Protein AF-0000000084943304 (afdb_homodimer)

Sequence (376 aa):
MVILELYQGDYQKDLVAFDSLEEGKAFVAQIPGYTLENEDGFEVEYVNPKHLSDYMEIVFNGNIVPLSRFSFNSEENVDIIWKEISNLSVKNDKVIEGYSKIDAYVVNNDEVKAYVEAREANFRKAKDFLERSGYEVDRSFFGSEDGEAILYRKRGTEDWHFLCHLDPLFVEVEDVGGYVEEELQSLNMVILELYQGDYQKDLVAFDSLEEGKAFVAQIPGYTLENEDGFEVEYVNPKHLSDYMEIVFNGNIVPLSRFSFNSEENVDIIWKEISNLSVKNDKVIEGYSKIDAYVVNNDEVKAYVEAREANFRKAKDFLERSGYEVDRSFFGSEDGEAILYRKRGTEDWHFLCHLDPLFVEVEDVGGYVEEELQSLN

Nearest PDB structures (foldseek):
  8hqs-assembly1_B  TM=4.269E-01  e=9.199E-01  Saccharomyces cerevisiae S288C
  8wjn-assembly1_B  TM=4.348E-01  e=1.219E+00  Saccharomyces cerevisiae S288C
  8i4w-assembly1_B  TM=4.292E-01  e=1.807E+00  Saccharomyces cerevisiae S288C
  7yqh-assembly1_B  TM=4.269E-01  e=2.534E+00  Saccharomyces cerevisiae S288C
  8i4x-assembly1_B  TM=4.292E-01  e=3.173E+00  Saccharomyces cerevisiae S288C

Organism: NCBI:txid638301

Secondary structure (DSSP, 8-state):
-EEEEEEETTEEEEEEEESSHHHHHHHHTTSTTEEEEEETTEEEEEE-GGG--SSEEEEETTEEEEE-GGGS-TTS-EEEEEEE--BTTS---SBPSSEEEETTEEEEHHHHHHHHHHHHHHHHHHHHHHHHTTEEEEEE-TTSSS--EEEEEETT----EEEEE-SHHHHT-S-HHHHHHHHHHHH-/-EEEEEEETTEEEEEEEESSHHHHHHHHTTSTTEEEEEETTEEEEEE-GGG--SSEEEEETTEEEEE-GGGS-TTS-EEEEEEE--BTTS---SBPSSEEEETTEEEEHHHHHHHHHHHHHHHHHHHHHHHHTTEEEEEE-TTSSS--EEEEEETT----EEEEE-SHHHHT-S-HHHHHHHHHHHH-

Foldseek 3Di:
DKWKWKDDVVDIDRQDDDPDVVLVVVQLVPDFQWDWDDDPNDTWTWRQLVRFAQWDWGADPNDTGIDGSVVDDNVDTITIDMDDWDDVVDDDDDFTFDWDDDQQDTGTRNCVVVQVVLLVVLVVVLQVLQVVVQKHWDWDDGNHNQGIFIWIDHPPDDDIDTQGHSDPVSSPDDCSNVSSVVSVVVVD/DKWKWKDDVVDIDRQDDDPDVVLVVVQQVPDFQWDWDDDPNDTWTWRQLVRFDQWDWGADPNDTGIDGSVVDDNVDIITIDMDDWDDPVDDDDDFTFDWDDDQQDIGTRNCVVVQVVLLVVLVVVLQVLQVVVQKHWDWDDGNHNQGIFIWIDHPPDDDIDTQGHSDPVSSPDDCSNVSSVVSVVVVD

Solvent-accessible surface area (backbone atoms only — not comparable to full-atom values): 20354 Å² total; per-residue (Å²): 63,28,32,42,28,42,36,44,92,92,45,73,43,82,65,37,31,22,71,38,64,68,58,44,49,58,54,49,68,69,42,58,46,51,45,77,45,74,56,93,90,36,81,45,41,32,29,37,38,74,55,40,49,78,64,49,71,51,74,42,53,52,24,32,42,79,48,41,29,49,56,49,61,63,89,44,60,33,37,56,42,81,42,74,38,34,48,44,70,49,76,38,86,42,60,42,63,59,66,40,51,49,53,53,41,83,34,48,41,84,45,37,64,63,50,49,53,38,40,52,50,45,47,51,46,38,45,51,48,41,45,74,70,52,28,43,73,45,82,41,54,74,75,35,86,73,19,29,28,40,30,34,24,52,63,95,59,87,66,74,40,87,71,48,50,74,35,74,72,52,41,66,50,78,58,40,60,61,51,52,53,51,52,56,54,69,75,102,63,28,31,42,28,43,36,45,92,92,45,72,44,81,66,40,30,22,72,37,64,69,58,45,50,60,54,48,68,70,42,57,45,49,45,79,43,74,56,93,89,37,83,44,42,33,30,37,36,73,55,40,47,76,63,48,70,50,74,43,53,53,24,33,42,79,46,42,28,50,55,50,60,62,90,44,59,32,36,55,43,81,42,73,39,33,46,44,72,50,76,37,86,43,59,42,64,58,67,41,52,53,54,54,42,82,34,50,40,83,44,38,66,63,51,49,54,37,40,52,50,47,47,52,47,39,46,51,50,42,46,74,69,53,28,43,74,44,84,40,55,73,77,36,86,73,20,31,28,41,32,34,26,53,65,93,59,87,66,77,40,84,72,48,51,74,37,75,71,54,43,65,51,80,58,42,59,63,50,53,52,51,53,57,58,68,75,100

Radius of gyration: 28.2 Å; Cα contacts (8 Å, |Δi|>4): 740; chains: 2; bounding box: 51×84×61 Å

pLDDT: mean 96.61, std 3.93, range [59.41, 98.81]

Structure (mmCIF, N/CA/C/O backbone):
data_AF-0000000084943304-model_v1
#
loop_
_entity.id
_entity.type
_entity.pdbx_description
1 polymer 'Uncharacterized protein'
#
loop_
_atom_site.group_PDB
_atom_site.id
_atom_site.type_symbol
_atom_site.label_atom_id
_atom_site.label_alt_id
_atom_site.label_comp_id
_atom_site.label_asym_id
_atom_site.label_entity_id
_atom_site.label_seq_id
_atom_site.pdbx_PDB_ins_code
_atom_site.Cartn_x
_atom_site.Cartn_y
_atom_site.Cartn_z
_atom_site.occupancy
_atom_site.B_iso_or_equiv
_atom_site.auth_seq_id
_atom_site.auth_comp_id
_atom_site.auth_asym_id
_atom_site.auth_atom_id
_atom_site.pdbx_PDB_model_num
ATOM 1 N N . MET A 1 1 ? -15.633 3.301 3.434 1 95.94 1 MET A N 1
ATOM 2 C CA . MET A 1 1 ? -15.164 2.127 2.703 1 95.94 1 MET A CA 1
ATOM 3 C C . MET A 1 1 ? -13.938 1.521 3.377 1 95.94 1 MET A C 1
ATOM 5 O O . MET A 1 1 ? -13.305 2.166 4.207 1 95.94 1 MET A O 1
ATOM 9 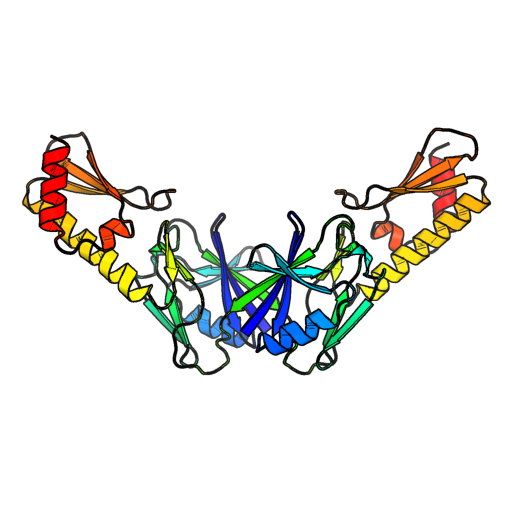N N . VAL A 1 2 ? -13.711 0.231 3.066 1 98.19 2 VAL A N 1
ATOM 10 C CA . VAL A 1 2 ? -12.562 -0.44 3.674 1 98.19 2 VAL A CA 1
ATOM 11 C C . VAL A 1 2 ? -11.727 -1.12 2.592 1 98.19 2 VAL A C 1
ATOM 13 O O . VAL A 1 2 ? -12.266 -1.611 1.598 1 98.19 2 VAL A O 1
ATOM 16 N N . ILE A 1 3 ? -10.406 -1.044 2.785 1 98.5 3 ILE A N 1
ATOM 17 C CA . ILE A 1 3 ? -9.445 -1.704 1.903 1 98.5 3 ILE A CA 1
ATOM 18 C C . ILE A 1 3 ? -8.883 -2.943 2.592 1 98.5 3 ILE A C 1
ATOM 20 O O . ILE A 1 3 ? -8.484 -2.885 3.758 1 98.5 3 ILE A O 1
ATOM 24 N N . LEU A 1 4 ? -8.977 -4.004 1.924 1 98.75 4 LEU A N 1
ATOM 25 C CA . LEU A 1 4 ? -8.312 -5.219 2.381 1 98.75 4 LEU A CA 1
ATOM 26 C C . LEU A 1 4 ? -6.824 -5.18 2.066 1 98.75 4 LEU A C 1
ATOM 28 O O . LEU A 1 4 ? -6.434 -5.156 0.896 1 98.75 4 LEU A O 1
ATOM 32 N N . GLU A 1 5 ? -6.02 -5.129 3.129 1 98.31 5 GLU A N 1
ATOM 33 C CA . GLU A 1 5 ? -4.566 -5.164 2.986 1 98.31 5 GLU A CA 1
ATOM 34 C C . GLU A 1 5 ? -3.994 -6.484 3.494 1 98.31 5 GLU A C 1
ATOM 36 O O . GLU A 1 5 ? -4.375 -6.961 4.566 1 98.31 5 GLU A O 1
ATOM 41 N N . LEU A 1 6 ? -3.119 -7.086 2.674 1 98.5 6 LEU A N 1
ATOM 42 C CA . LEU A 1 6 ? -2.41 -8.297 3.066 1 98.5 6 LEU A CA 1
ATOM 43 C C . LEU A 1 6 ? -0.975 -7.984 3.469 1 98.5 6 LEU A C 1
ATOM 45 O O . LEU A 1 6 ? -0.289 -7.215 2.789 1 98.5 6 LEU A O 1
ATOM 49 N N . TYR A 1 7 ? -0.567 -8.586 4.629 1 98 7 TYR A N 1
ATOM 50 C CA . TYR A 1 7 ? 0.774 -8.352 5.152 1 98 7 TYR A CA 1
ATOM 51 C C . TYR A 1 7 ? 1.479 -9.672 5.449 1 98 7 TYR A C 1
ATOM 53 O O . TYR A 1 7 ? 0.908 -10.555 6.09 1 98 7 TYR A O 1
ATOM 61 N N . GLN A 1 8 ? 2.701 -9.828 4.949 1 97.5 8 GLN A N 1
ATOM 62 C CA . GLN A 1 8 ? 3.594 -10.922 5.328 1 97.5 8 GLN A CA 1
ATOM 63 C C . GLN A 1 8 ? 5.051 -10.477 5.289 1 97.5 8 GLN A C 1
ATOM 65 O O . GLN A 1 8 ? 5.613 -10.258 4.215 1 97.5 8 GLN A O 1
ATOM 70 N N . GLY A 1 9 ? 5.703 -10.367 6.414 1 93.81 9 GLY A N 1
ATOM 71 C CA . GLY A 1 9 ? 7.047 -9.812 6.441 1 93.81 9 GLY A CA 1
ATOM 72 C C . GLY A 1 9 ? 7.129 -8.422 5.844 1 93.81 9 GLY A C 1
ATOM 73 O O . GLY A 1 9 ? 6.434 -7.504 6.289 1 93.81 9 GLY A O 1
ATOM 74 N N . ASP A 1 10 ? 7.965 -8.289 4.754 1 91.44 10 ASP A N 1
ATOM 75 C CA . ASP A 1 10 ? 8.133 -6.996 4.102 1 91.44 10 ASP A CA 1
ATOM 76 C C . ASP A 1 10 ? 7.113 -6.812 2.977 1 91.44 10 ASP A C 1
ATOM 78 O O . ASP A 1 10 ? 7.047 -5.75 2.355 1 91.44 10 ASP A O 1
ATOM 82 N N . TYR A 1 11 ? 6.379 -7.852 2.801 1 93.56 11 TYR A N 1
ATOM 83 C CA . TYR A 1 11 ? 5.355 -7.816 1.761 1 93.56 11 TYR A CA 1
ATOM 84 C C . TYR A 1 11 ? 4.098 -7.117 2.258 1 93.56 11 TYR A C 1
ATOM 86 O O . TYR A 1 11 ? 3.611 -7.406 3.355 1 93.56 11 TYR A O 1
ATOM 94 N N . GLN A 1 12 ? 3.627 -6.125 1.558 1 95.25 12 GLN A N 1
ATOM 95 C CA . GLN A 1 12 ? 2.385 -5.398 1.799 1 95.25 12 GLN A CA 1
ATOM 96 C C . GLN A 1 12 ? 1.635 -5.141 0.495 1 95.25 12 GLN A C 1
ATOM 98 O O . GLN A 1 12 ? 2.227 -4.691 -0.489 1 95.25 12 GLN A O 1
ATOM 103 N N . LYS A 1 13 ? 0.244 -5.477 0.503 1 96.44 13 LYS A N 1
ATOM 104 C CA . LYS A 1 13 ? -0.531 -5.27 -0.717 1 96.44 13 LYS A CA 1
ATOM 105 C C . LYS A 1 13 ? -1.96 -4.84 -0.395 1 96.44 13 LYS A C 1
ATOM 107 O O . LYS A 1 13 ? -2.662 -5.52 0.358 1 96.44 13 LYS A O 1
ATOM 112 N N . ASP A 1 14 ? -2.377 -3.691 -0.913 1 97.69 14 ASP A N 1
ATOM 113 C CA . ASP A 1 14 ? -3.799 -3.377 -1.003 1 97.69 14 ASP A CA 1
ATOM 114 C C . ASP A 1 14 ? -4.484 -4.234 -2.062 1 97.69 14 ASP A C 1
ATOM 116 O O . ASP A 1 14 ? -4.328 -3.996 -3.262 1 97.69 14 ASP A O 1
ATOM 120 N N . LEU A 1 15 ? -5.316 -5.203 -1.67 1 98.31 15 LEU A N 1
ATOM 121 C CA . LEU A 1 15 ? -5.84 -6.184 -2.611 1 98.31 15 LEU A CA 1
ATOM 122 C C . LEU A 1 15 ? -7.117 -5.672 -3.273 1 98.31 15 LEU A C 1
ATOM 124 O O . LEU A 1 15 ? -7.207 -5.621 -4.5 1 98.31 15 LEU A O 1
ATOM 128 N N . VAL A 1 16 ? -8.086 -5.285 -2.498 1 98.69 16 VAL A N 1
ATOM 129 C CA . VAL A 1 16 ? -9.398 -4.883 -2.99 1 98.69 16 VAL A CA 1
ATOM 130 C C . VAL A 1 16 ? -10.086 -3.99 -1.96 1 98.69 16 VAL A C 1
ATOM 132 O O . VAL A 1 16 ? -9.609 -3.859 -0.829 1 98.69 16 VAL A O 1
ATOM 135 N N . ALA A 1 17 ? -11.148 -3.328 -2.387 1 98.69 17 ALA A N 1
ATOM 136 C CA . ALA A 1 17 ? -11.938 -2.465 -1.51 1 98.69 17 ALA A CA 1
ATOM 137 C C . ALA A 1 17 ? -13.383 -2.949 -1.416 1 98.69 17 ALA A C 1
ATOM 139 O O . ALA A 1 17 ? -13.844 -3.717 -2.264 1 98.69 17 ALA A O 1
ATOM 140 N N . PHE A 1 18 ? -14.055 -2.555 -0.302 1 98.62 18 PHE A N 1
ATOM 141 C CA . PHE A 1 18 ? -15.461 -2.838 -0.047 1 98.62 18 PHE A CA 1
ATOM 142 C C . PHE A 1 18 ? -16.172 -1.615 0.529 1 98.62 18 PHE A C 1
ATOM 144 O O . PHE A 1 18 ? -15.539 -0.788 1.193 1 98.62 18 PHE A O 1
ATOM 151 N N . ASP A 1 19 ? -17.469 -1.56 0.279 1 97.25 19 ASP A N 1
ATOM 152 C CA . ASP A 1 19 ? -18.25 -0.463 0.846 1 97.25 19 ASP A CA 1
ATOM 153 C C . ASP A 1 19 ? -18.406 -0.625 2.355 1 97.25 19 ASP A C 1
ATOM 155 O O . ASP A 1 19 ? -18.625 0.355 3.07 1 97.25 19 ASP A O 1
ATOM 159 N N . SER A 1 20 ? -18.359 -1.886 2.852 1 97.5 20 SER A N 1
ATOM 160 C CA . SER A 1 20 ? -18.5 -2.135 4.281 1 97.5 20 SER A CA 1
ATOM 161 C C . SER A 1 20 ? -17.578 -3.248 4.75 1 97.5 20 SER A C 1
ATOM 163 O O . SER A 1 20 ? -17.188 -4.105 3.959 1 97.5 20 SER A O 1
ATOM 165 N N . LEU A 1 21 ? -17.281 -3.174 6.02 1 97.75 21 LEU A N 1
ATOM 166 C CA . LEU A 1 21 ? -16.453 -4.215 6.629 1 97.75 21 LEU A CA 1
ATOM 167 C C . LEU A 1 21 ? -17.156 -5.566 6.566 1 97.75 21 LEU A C 1
ATOM 169 O O . LEU A 1 21 ? -16.516 -6.602 6.383 1 97.75 21 LEU A O 1
ATOM 173 N N . GLU A 1 22 ? -18.516 -5.582 6.711 1 98.25 22 GLU A N 1
ATOM 174 C CA . GLU A 1 22 ? -19.297 -6.809 6.648 1 98.25 22 GLU A CA 1
ATOM 175 C C . GLU A 1 22 ? -19.094 -7.527 5.32 1 98.25 22 GLU A C 1
ATOM 177 O O . GLU A 1 22 ? -18.891 -8.742 5.289 1 98.25 22 GLU A O 1
ATOM 182 N N . GLU A 1 23 ? -19.078 -6.766 4.25 1 98.5 23 GLU A N 1
ATOM 183 C CA . GLU A 1 23 ? -18.828 -7.348 2.934 1 98.5 23 GLU A CA 1
ATOM 184 C C . GLU A 1 23 ? -17.406 -7.891 2.83 1 98.5 23 GLU A C 1
ATOM 186 O O . GLU A 1 23 ? -17.188 -8.969 2.268 1 98.5 23 GLU A O 1
ATOM 191 N N . GLY A 1 24 ? -16.469 -7.078 3.33 1 98.69 24 GLY A N 1
ATOM 192 C CA . GLY A 1 24 ? -15.094 -7.539 3.346 1 98.69 24 GLY A CA 1
ATOM 193 C C . GLY A 1 24 ? -14.914 -8.852 4.078 1 98.69 24 GLY A C 1
ATOM 194 O O . GLY A 1 24 ? -14.25 -9.766 3.576 1 98.69 24 GLY A O 1
ATOM 195 N N . LYS A 1 25 ? -15.562 -8.93 5.203 1 98.25 25 LYS A N 1
ATOM 196 C CA . LYS A 1 25 ? -15.469 -10.141 6.012 1 98.25 25 LYS A CA 1
ATOM 197 C C . LYS A 1 25 ? -16.094 -11.328 5.301 1 98.25 25 LYS A C 1
ATOM 199 O O . LYS A 1 25 ? -15.594 -12.453 5.379 1 98.25 25 LYS A O 1
ATOM 204 N N . ALA A 1 26 ? -17.188 -11.117 4.664 1 98.44 26 ALA A N 1
ATOM 205 C CA . ALA A 1 26 ? -17.812 -12.18 3.883 1 98.44 26 ALA A CA 1
ATOM 206 C C . ALA A 1 26 ? -16.875 -12.688 2.787 1 98.44 26 ALA A C 1
ATOM 208 O O . ALA A 1 26 ? -16.828 -13.891 2.512 1 98.44 26 ALA A O 1
ATOM 209 N N . PHE A 1 27 ? -16.156 -11.766 2.225 1 98.75 27 PHE A N 1
ATOM 210 C CA . PHE A 1 27 ? -15.219 -12.117 1.169 1 98.75 27 PHE A CA 1
ATOM 211 C C . PHE A 1 27 ? -14.078 -12.969 1.72 1 98.75 27 PHE A C 1
ATOM 213 O O . PHE A 1 27 ? -13.812 -14.055 1.215 1 98.75 27 PHE A O 1
ATOM 220 N N . VAL A 1 28 ? -13.414 -12.508 2.799 1 98.69 28 VAL A N 1
ATOM 221 C CA . VAL A 1 28 ? -12.219 -13.195 3.273 1 98.69 28 VAL A CA 1
ATOM 222 C C . VAL A 1 28 ? -12.602 -14.539 3.887 1 98.69 28 VAL A C 1
ATOM 224 O O . VAL A 1 28 ? -11.789 -15.469 3.926 1 98.69 28 VAL A O 1
ATOM 227 N N . ALA A 1 29 ? -13.852 -14.625 4.328 1 98.25 29 ALA A N 1
ATOM 228 C CA . ALA A 1 29 ? -14.328 -15.891 4.875 1 98.25 29 ALA A CA 1
ATOM 229 C C . ALA A 1 29 ? -14.289 -17 3.822 1 98.25 29 ALA A C 1
ATOM 231 O O . ALA A 1 29 ? -14.305 -18.188 4.156 1 98.25 29 ALA A O 1
ATOM 232 N N . GLN A 1 30 ? -14.219 -16.641 2.547 1 98.25 30 GLN A N 1
ATOM 233 C CA . GLN A 1 30 ? -14.203 -17.609 1.454 1 98.25 30 GLN A CA 1
ATOM 234 C C . GLN A 1 30 ? -12.789 -18.094 1.17 1 98.25 30 GLN A C 1
ATOM 236 O O . GLN A 1 30 ? -12.602 -19.078 0.44 1 98.25 30 GLN A O 1
ATOM 241 N N . ILE A 1 31 ? -11.789 -17.422 1.703 1 98.5 31 ILE A N 1
ATOM 242 C CA . ILE A 1 31 ? -10.398 -17.797 1.429 1 98.5 31 ILE A CA 1
ATOM 243 C C . ILE A 1 31 ? -10.016 -19.016 2.26 1 98.5 31 ILE A C 1
ATOM 245 O O . ILE A 1 31 ? -10.125 -19 3.488 1 98.5 31 ILE A O 1
ATOM 249 N N . PRO A 1 32 ? -9.555 -20.078 1.591 1 98.44 32 PRO A N 1
ATOM 250 C CA . PRO A 1 32 ? -9.078 -21.219 2.371 1 98.44 32 PRO A CA 1
ATOM 251 C C . PRO A 1 32 ? -7.961 -20.844 3.344 1 98.44 32 PRO A C 1
ATOM 253 O O . PRO A 1 32 ? -7.023 -20.141 2.969 1 98.44 32 PRO A O 1
ATOM 256 N N . GLY A 1 33 ? -8.117 -21.297 4.594 1 97.94 33 GLY A N 1
ATOM 257 C CA . GLY A 1 33 ? -7.098 -21.016 5.59 1 97.94 33 GLY A CA 1
ATOM 258 C C . GLY A 1 33 ? -7.371 -19.734 6.379 1 97.94 33 GLY A C 1
ATOM 259 O O . GLY A 1 33 ? -6.602 -19.375 7.27 1 97.94 33 GLY A O 1
ATOM 260 N N . TYR A 1 34 ? -8.508 -19.094 6.012 1 98.56 34 TYR A N 1
ATOM 261 C CA . TYR A 1 34 ? -8.906 -17.906 6.746 1 98.56 34 TYR A CA 1
ATOM 262 C C . TYR A 1 34 ? -9.219 -18.234 8.203 1 98.56 34 TYR A C 1
ATOM 264 O O . TYR A 1 34 ? -9.891 -19.219 8.484 1 98.56 34 TYR A O 1
ATOM 272 N N . THR A 1 35 ? -8.656 -17.391 9.117 1 98 35 THR A N 1
ATOM 273 C CA . THR A 1 35 ? -8.898 -17.562 10.547 1 98 35 THR A CA 1
ATOM 274 C C . THR A 1 35 ? -9.094 -16.219 11.234 1 98 35 THR A C 1
ATOM 276 O O . THR A 1 35 ? -8.367 -15.266 10.961 1 98 35 THR A O 1
ATOM 279 N N . LEU A 1 36 ? -10.102 -16.094 11.961 1 96.81 36 LEU A N 1
ATOM 280 C CA . LEU A 1 36 ? -10.336 -15 12.898 1 96.81 36 LEU A CA 1
ATOM 281 C C . LEU A 1 36 ? -10.289 -15.5 14.336 1 96.81 36 LEU A C 1
ATOM 283 O O . LEU A 1 36 ? -11.102 -16.344 14.734 1 96.81 36 LEU A O 1
ATOM 287 N N . GLU A 1 37 ? -9.281 -15.094 15.031 1 95.44 37 GLU A N 1
ATOM 288 C CA . GLU A 1 37 ? -9.172 -15.594 16.406 1 95.44 37 GLU A CA 1
ATOM 289 C C . GLU A 1 37 ? -8.812 -14.469 17.375 1 95.44 37 GLU A C 1
ATOM 291 O O . GLU A 1 37 ? -8.477 -13.359 16.953 1 95.44 37 GLU A O 1
ATOM 296 N N . ASN A 1 38 ? -9.031 -14.789 18.656 1 92.94 38 ASN A N 1
ATOM 297 C CA . ASN A 1 38 ? -8.664 -13.867 19.734 1 92.94 38 ASN A CA 1
ATOM 298 C C . ASN A 1 38 ? -7.34 -14.258 20.375 1 92.94 38 ASN A C 1
ATOM 300 O O . ASN A 1 38 ? -7.164 -15.398 20.812 1 92.94 38 ASN A O 1
ATOM 304 N N . GLU A 1 39 ? -6.367 -13.461 20.234 1 89.56 39 GLU A N 1
ATOM 305 C CA . GLU A 1 39 ? -5.082 -13.633 20.906 1 89.56 39 GLU A CA 1
ATOM 306 C C . GLU A 1 39 ? -4.844 -12.547 21.953 1 89.56 39 GLU A C 1
ATOM 308 O O . GLU A 1 39 ? -4.578 -11.398 21.594 1 89.56 39 GLU A O 1
ATOM 313 N N . ASP A 1 40 ? -4.879 -12.969 23.219 1 91.31 40 ASP A N 1
ATOM 314 C CA . ASP A 1 40 ? -4.617 -12.055 24.328 1 91.31 40 ASP A CA 1
ATOM 315 C C . ASP A 1 40 ? -5.562 -10.859 24.281 1 91.31 40 ASP A C 1
ATOM 317 O O . ASP A 1 40 ? -5.125 -9.711 24.406 1 91.31 40 ASP A O 1
ATOM 321 N N . GLY A 1 41 ? -6.781 -11.062 23.938 1 91.25 41 GLY A N 1
ATOM 322 C CA . GLY A 1 41 ? -7.785 -10.008 23.984 1 91.25 41 GLY A CA 1
ATOM 323 C C . GLY A 1 41 ? -7.875 -9.219 22.688 1 91.25 41 GLY A C 1
ATOM 324 O O . GLY A 1 41 ? -8.695 -8.312 22.562 1 91.25 41 GLY A O 1
ATOM 325 N N . PHE A 1 42 ? -6.922 -9.531 21.703 1 90.94 42 PHE A N 1
ATOM 326 C CA . PHE A 1 42 ? -6.945 -8.828 20.438 1 90.94 42 PHE A CA 1
ATOM 327 C C . PHE A 1 42 ? -7.383 -9.758 19.312 1 90.94 42 PHE A C 1
ATOM 329 O O . PHE A 1 42 ? -6.984 -10.93 19.266 1 90.94 42 PHE A O 1
ATOM 336 N N . GLU A 1 43 ? -8.336 -9.281 18.531 1 92.81 43 GLU A N 1
ATOM 337 C CA . GLU A 1 43 ? -8.742 -10.031 17.344 1 92.81 43 GLU A CA 1
ATOM 338 C C . GLU A 1 43 ? -7.641 -10.047 16.297 1 92.81 43 GLU A C 1
ATOM 340 O O . GLU A 1 43 ? -7.109 -9 15.93 1 92.81 43 GLU A O 1
ATOM 345 N N . VAL A 1 44 ? -7.207 -11.273 15.992 1 95.75 44 VAL A N 1
ATOM 346 C CA . VAL A 1 44 ? -6.223 -11.469 14.93 1 95.75 44 VAL A CA 1
ATOM 347 C C . VAL A 1 44 ? -6.879 -12.172 13.742 1 95.75 44 VAL A C 1
ATOM 349 O O . VAL A 1 44 ? -7.648 -13.117 13.922 1 95.75 44 VAL A O 1
ATOM 352 N N . GLU A 1 45 ? -6.734 -11.656 12.586 1 97.88 45 GLU A N 1
ATOM 353 C CA . GLU A 1 45 ? -7.293 -12.141 11.328 1 97.88 45 GLU A CA 1
ATOM 354 C C . GLU A 1 45 ? -6.195 -12.445 10.312 1 97.88 45 GLU A C 1
ATOM 356 O O . GLU A 1 45 ? -5.348 -11.594 10.031 1 97.88 45 GLU A O 1
ATOM 361 N N . TYR A 1 46 ? -6.113 -13.656 9.812 1 98.44 46 TYR A N 1
ATOM 362 C CA . TYR A 1 46 ? -5.035 -14.016 8.898 1 98.44 46 TYR A CA 1
ATOM 363 C C . TYR A 1 46 ? -5.445 -15.172 7.992 1 98.44 46 TYR A C 1
ATOM 365 O O . TYR A 1 46 ? -6.512 -15.766 8.18 1 98.44 46 TYR A O 1
ATOM 373 N N . VAL A 1 47 ? -4.68 -15.422 6.977 1 98.44 47 VAL A N 1
ATOM 374 C CA . VAL A 1 47 ? -4.773 -16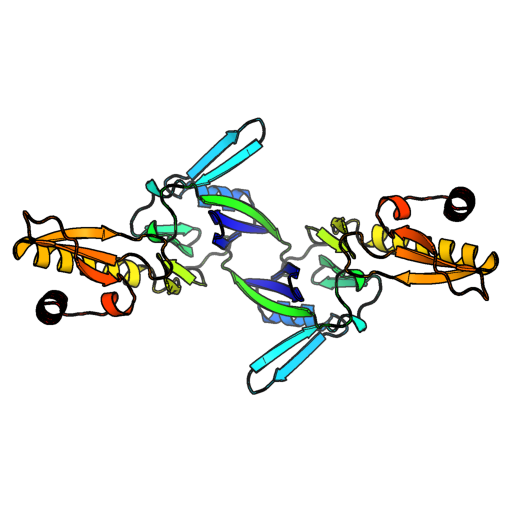.578 6.09 1 98.44 47 VAL A CA 1
ATOM 375 C C . VAL A 1 47 ? -3.506 -17.422 6.203 1 98.44 47 VAL A C 1
ATOM 377 O O . VAL A 1 47 ? -2.393 -16.891 6.152 1 98.44 47 VAL A O 1
ATOM 380 N N . ASN A 1 48 ? -3.734 -18.703 6.477 1 98.31 48 ASN A N 1
ATOM 381 C CA . ASN A 1 48 ? -2.617 -19.641 6.371 1 98.31 48 ASN A CA 1
ATOM 382 C C . ASN A 1 48 ? -2.395 -20.078 4.93 1 98.31 48 ASN A C 1
ATOM 384 O O . ASN A 1 48 ? -3.217 -20.812 4.367 1 98.31 48 ASN A O 1
ATOM 388 N N . PRO A 1 49 ? -1.167 -19.672 4.363 1 97.56 49 PRO A N 1
ATOM 389 C CA . PRO A 1 49 ? -0.979 -19.906 2.93 1 97.56 49 PRO A CA 1
ATOM 390 C C . PRO A 1 49 ? -0.835 -21.391 2.584 1 97.56 49 PRO A C 1
ATOM 392 O O . PRO A 1 49 ? -0.947 -21.766 1.416 1 97.56 49 PRO A O 1
ATOM 395 N N . LYS A 1 50 ? -0.64 -22.297 3.541 1 97.19 50 LYS A N 1
ATOM 396 C CA . LYS A 1 50 ? -0.529 -23.719 3.289 1 97.19 50 LYS A CA 1
ATOM 397 C C . LYS A 1 50 ? -1.84 -24.297 2.752 1 97.19 50 LYS A C 1
ATOM 399 O O . LYS A 1 50 ? -1.854 -25.359 2.131 1 97.19 50 LYS A O 1
ATOM 404 N N . HIS A 1 51 ? -2.889 -23.578 2.99 1 97.81 51 HIS A N 1
ATOM 405 C CA . HIS A 1 51 ? -4.203 -24.062 2.582 1 97.81 51 HIS A CA 1
ATOM 406 C C . HIS A 1 51 ? -4.59 -23.516 1.211 1 97.81 51 HIS A C 1
ATOM 408 O O . HIS A 1 51 ? -5.652 -23.859 0.681 1 97.81 51 HIS A O 1
ATOM 414 N N . LEU A 1 52 ? -3.848 -22.703 0.686 1 98.06 52 LEU A N 1
ATOM 415 C CA . LEU A 1 52 ? -4.086 -22.188 -0.655 1 98.06 52 LEU A CA 1
ATOM 416 C C . LEU A 1 52 ? -3.598 -23.156 -1.715 1 98.06 52 LEU A C 1
ATOM 418 O O . LEU A 1 52 ? -2.588 -23.844 -1.519 1 98.06 52 LEU A O 1
ATOM 422 N N . SER A 1 53 ? -4.289 -23.188 -2.826 1 97.88 53 SER A N 1
ATOM 423 C CA . SER A 1 53 ? -3.859 -24 -3.961 1 97.88 53 SER A CA 1
ATOM 424 C C . SER A 1 53 ? -2.896 -23.234 -4.855 1 97.88 53 SER A C 1
ATOM 426 O O . SER A 1 53 ? -2.648 -22.047 -4.633 1 97.88 53 SER A O 1
ATOM 428 N N . ASP A 1 54 ? -2.311 -23.922 -5.824 1 97.81 54 ASP A N 1
ATOM 429 C CA . ASP A 1 54 ? -1.418 -23.281 -6.777 1 97.81 54 ASP A CA 1
ATOM 430 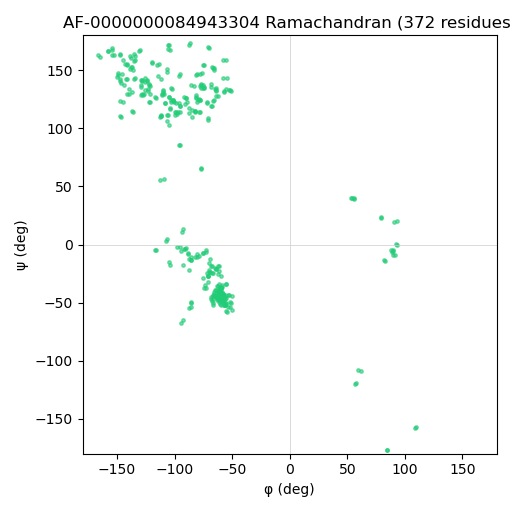C C . ASP A 1 54 ? -2.072 -22.031 -7.387 1 97.81 54 ASP A C 1
ATOM 432 O O . ASP A 1 54 ? -1.421 -21 -7.562 1 97.81 54 ASP A O 1
ATOM 436 N N . TYR A 1 55 ? -3.283 -22.234 -7.723 1 98.38 55 TYR A N 1
ATOM 437 C CA . TYR A 1 55 ? -4.102 -21.141 -8.234 1 98.38 55 TYR A CA 1
ATOM 438 C C . TYR A 1 55 ? -5.562 -21.328 -7.836 1 98.38 55 TYR A C 1
ATOM 440 O O . TYR A 1 55 ? -6.082 -22.438 -7.848 1 98.38 55 TYR A O 1
ATOM 448 N N . MET A 1 56 ? -6.211 -20.219 -7.488 1 98.38 56 MET A N 1
ATOM 449 C CA . MET A 1 56 ? -7.652 -20.203 -7.25 1 98.38 56 MET A CA 1
ATOM 450 C C . MET A 1 56 ? -8.234 -18.828 -7.52 1 98.38 56 MET A C 1
ATOM 452 O O . MET A 1 56 ? -7.496 -17.844 -7.629 1 98.38 56 MET A O 1
ATOM 456 N N . GLU A 1 57 ? -9.562 -18.812 -7.672 1 98.5 57 GLU A N 1
ATOM 457 C CA . GLU A 1 57 ? -10.312 -17.578 -7.871 1 98.5 57 GLU A CA 1
ATOM 458 C C . GLU A 1 57 ? -11.445 -17.453 -6.859 1 98.5 57 GLU A C 1
ATOM 460 O O . GLU A 1 57 ? -12.164 -18.422 -6.602 1 98.5 57 GLU A O 1
ATOM 465 N N . ILE A 1 58 ? -11.516 -16.375 -6.246 1 98.44 58 ILE A N 1
ATOM 466 C CA . ILE A 1 58 ? -12.688 -16.047 -5.441 1 98.44 58 ILE A CA 1
ATOM 467 C C . ILE A 1 58 ? -13.57 -15.055 -6.195 1 98.44 58 ILE A C 1
ATOM 469 O O . ILE A 1 58 ? -13.094 -14.016 -6.664 1 98.44 58 ILE A O 1
ATOM 473 N N . VAL A 1 59 ? -14.836 -15.484 -6.359 1 98.31 59 VAL A N 1
ATOM 474 C CA . VAL A 1 59 ? -15.797 -14.625 -7.051 1 98.31 59 VAL A CA 1
ATOM 475 C C . VAL A 1 59 ? -16.688 -13.93 -6.035 1 98.31 59 VAL A C 1
ATOM 477 O O . VAL A 1 59 ? -17.281 -14.578 -5.164 1 98.31 59 VAL A O 1
ATOM 480 N N . PHE A 1 60 ? -16.734 -12.633 -6.086 1 98.38 60 PHE A N 1
ATOM 481 C CA . PHE A 1 60 ? -17.562 -11.797 -5.219 1 98.38 60 PHE A CA 1
ATOM 482 C C . PHE A 1 60 ? -18.25 -10.703 -6.016 1 98.38 60 PHE A C 1
ATOM 484 O O . PHE A 1 60 ? -17.594 -9.867 -6.637 1 98.38 60 PHE A O 1
ATOM 491 N N . ASN A 1 61 ? -19.562 -10.711 -6.145 1 97.88 61 ASN A N 1
ATOM 492 C CA . ASN A 1 61 ? -20.344 -9.797 -6.973 1 97.88 61 ASN A CA 1
ATOM 493 C C . ASN A 1 61 ? -19.859 -9.781 -8.414 1 97.88 61 ASN A C 1
ATOM 495 O O . ASN A 1 61 ? -19.75 -8.719 -9.023 1 97.88 61 ASN A O 1
ATOM 499 N N . GLY A 1 62 ? -19.531 -10.953 -8.875 1 98.12 62 GLY A N 1
ATOM 500 C CA . GLY A 1 62 ? -19.094 -11.109 -10.25 1 98.12 62 GLY A CA 1
ATOM 501 C C . GLY A 1 62 ? -17.625 -10.758 -10.461 1 98.12 62 GLY A C 1
ATOM 502 O O . GLY A 1 62 ? -17.062 -11.039 -11.516 1 98.12 62 GLY A O 1
ATOM 503 N N . ASN A 1 63 ? -16.984 -10.086 -9.453 1 98.62 63 ASN A N 1
ATOM 504 C CA . ASN A 1 63 ? -15.555 -9.797 -9.516 1 98.62 63 ASN A CA 1
ATOM 505 C C . ASN A 1 63 ? -14.719 -11.047 -9.266 1 98.62 63 ASN A C 1
ATOM 507 O O . ASN A 1 63 ? -15.047 -11.852 -8.391 1 98.62 63 ASN A O 1
ATOM 511 N N . ILE A 1 64 ? -13.68 -11.25 -10.094 1 98.75 64 ILE A N 1
ATOM 512 C CA . ILE A 1 64 ? -12.812 -12.414 -9.969 1 98.75 64 ILE A CA 1
ATOM 513 C C . ILE A 1 64 ? -11.484 -12 -9.336 1 98.75 64 ILE A C 1
ATOM 515 O O . ILE A 1 64 ? -10.758 -11.18 -9.891 1 98.75 64 ILE A O 1
ATOM 519 N N . VAL A 1 65 ? -11.188 -12.531 -8.164 1 98.75 65 VAL A N 1
ATOM 520 C CA . VAL A 1 65 ? -9.953 -12.258 -7.441 1 98.75 65 VAL A CA 1
ATOM 521 C C . VAL A 1 65 ? -9.023 -13.461 -7.531 1 98.75 65 VAL A C 1
ATOM 523 O O . VAL A 1 65 ? -9.297 -14.516 -6.949 1 98.75 65 VAL A O 1
ATOM 526 N N . PRO A 1 66 ? -7.891 -13.273 -8.266 1 98.69 66 PRO A N 1
ATOM 527 C CA . PRO A 1 66 ? -6.922 -14.367 -8.312 1 98.69 66 PRO A CA 1
ATOM 528 C C . PRO A 1 66 ? -6.078 -14.461 -7.043 1 98.69 66 PRO A C 1
ATOM 530 O O . PRO A 1 66 ? -5.672 -13.438 -6.488 1 98.69 66 PRO A O 1
ATOM 533 N N . LEU A 1 67 ? -5.867 -15.703 -6.578 1 98.38 67 LEU A N 1
ATOM 534 C CA . LEU A 1 67 ? -4.992 -16.016 -5.457 1 98.38 67 LEU A CA 1
ATOM 535 C C . LEU A 1 67 ? -4.117 -17.234 -5.773 1 98.38 67 LEU A C 1
ATOM 537 O O . LEU A 1 67 ? -4.551 -18.141 -6.469 1 98.38 67 LEU A O 1
ATOM 541 N N . SER A 1 68 ? -2.934 -17.156 -5.312 1 98.31 68 SER A N 1
ATOM 542 C CA . SER A 1 68 ? -1.991 -18.25 -5.477 1 98.31 68 SER A CA 1
ATOM 543 C C . SER A 1 68 ? -1.138 -18.438 -4.23 1 98.31 68 SER A C 1
ATOM 545 O O . SER A 1 68 ? -0.697 -17.469 -3.617 1 98.31 68 SER A O 1
ATOM 547 N N . ARG A 1 69 ? -0.832 -19.688 -3.861 1 97.56 69 ARG A N 1
ATOM 548 C CA . ARG A 1 69 ? 0.053 -19.938 -2.73 1 97.56 69 ARG A CA 1
ATOM 549 C C . ARG A 1 69 ? 1.456 -19.406 -2.996 1 97.56 69 ARG A C 1
ATOM 551 O O . ARG A 1 69 ? 2.219 -19.156 -2.061 1 97.56 69 ARG A O 1
ATOM 558 N N . PHE A 1 70 ? 1.822 -19.203 -4.258 1 97.75 70 PHE A N 1
ATOM 559 C CA . PHE A 1 70 ? 3.17 -18.797 -4.633 1 97.75 70 PHE A CA 1
ATOM 560 C C . PHE A 1 70 ? 3.395 -17.328 -4.32 1 97.75 70 PHE A C 1
ATOM 562 O O . PHE A 1 70 ? 4.52 -16.828 -4.414 1 97.75 70 PHE A O 1
ATOM 569 N N . SER A 1 71 ? 2.303 -16.656 -3.924 1 97.31 71 SER A N 1
ATOM 570 C CA . SER A 1 71 ? 2.42 -15.25 -3.566 1 97.31 71 SER A CA 1
ATOM 571 C C . SER A 1 71 ? 2.943 -15.078 -2.143 1 97.31 71 SER A C 1
ATOM 573 O O . SER A 1 71 ? 3.301 -13.977 -1.735 1 97.31 71 SER A O 1
ATOM 575 N N . PHE A 1 72 ? 3.043 -16.25 -1.41 1 97.44 72 PHE A N 1
ATOM 576 C CA . PHE A 1 72 ? 3.266 -16.141 0.026 1 97.44 72 PHE A CA 1
ATOM 577 C C . PHE A 1 72 ? 4.273 -17.172 0.505 1 97.44 72 PHE A C 1
ATOM 579 O O . PHE A 1 72 ? 4.453 -18.219 -0.136 1 97.44 72 PHE A O 1
ATOM 586 N N . ASN A 1 73 ? 5.004 -16.781 1.617 1 95.62 73 ASN A N 1
ATOM 587 C CA . ASN A 1 73 ? 5.777 -17.766 2.365 1 95.62 73 ASN A CA 1
ATOM 588 C C . ASN A 1 73 ? 4.875 -18.703 3.166 1 95.62 73 ASN A C 1
ATOM 590 O O . ASN A 1 73 ? 4.098 -18.25 4.012 1 95.62 73 ASN A O 1
ATOM 594 N N . SER A 1 74 ? 4.996 -19.953 2.893 1 94.12 74 SER A N 1
ATOM 595 C CA . SER A 1 74 ? 4.102 -20.938 3.504 1 94.12 74 SER A CA 1
ATOM 596 C C . SER A 1 74 ? 4.355 -21.047 5.004 1 94.12 74 SER A C 1
ATOM 598 O O . SER A 1 74 ? 3.523 -21.594 5.734 1 94.12 74 SER A O 1
ATOM 600 N N . GLU A 1 75 ? 5.418 -20.625 5.449 1 94.19 75 GLU A N 1
ATOM 601 C CA . GLU A 1 75 ? 5.809 -20.828 6.84 1 94.19 75 GLU A CA 1
ATOM 602 C C . GLU A 1 75 ? 5.266 -19.719 7.734 1 94.19 75 GLU A C 1
ATOM 604 O O . GLU A 1 75 ? 5.383 -19.797 8.961 1 94.19 75 GLU A O 1
ATOM 609 N N . GLU A 1 76 ? 4.805 -18.703 7.164 1 96.94 76 GLU A N 1
ATOM 610 C CA . GLU A 1 76 ? 4.273 -17.562 7.914 1 96.94 76 GLU A CA 1
ATOM 611 C C . GLU A 1 76 ? 2.854 -17.234 7.473 1 96.94 76 GLU A C 1
ATOM 613 O O . GLU A 1 76 ? 2.539 -17.281 6.281 1 96.94 76 GLU A O 1
ATOM 618 N N . ASN A 1 77 ? 2.012 -16.906 8.453 1 97.69 77 ASN A N 1
ATOM 619 C CA . ASN A 1 77 ? 0.661 -16.469 8.117 1 97.69 77 ASN A CA 1
ATOM 620 C C . ASN A 1 77 ? 0.671 -15.133 7.387 1 97.69 77 ASN A C 1
ATOM 622 O O . ASN A 1 77 ? 1.642 -14.375 7.477 1 97.69 77 ASN A O 1
ATOM 626 N N . VAL A 1 78 ? -0.346 -14.938 6.555 1 98.5 78 VAL A N 1
ATOM 627 C CA . VAL A 1 78 ? -0.598 -13.648 5.91 1 98.5 78 VAL A CA 1
ATOM 628 C C . VAL A 1 78 ? -1.62 -12.859 6.723 1 98.5 78 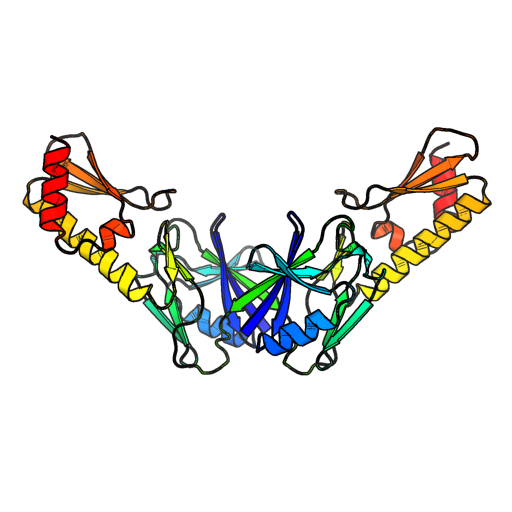VAL A C 1
ATOM 630 O O . VAL A 1 78 ? -2.793 -13.234 6.793 1 98.5 78 VAL A O 1
ATOM 633 N N . ASP A 1 79 ? -1.223 -11.75 7.301 1 98.25 79 ASP A N 1
ATOM 634 C CA . ASP A 1 79 ? -2.111 -10.945 8.133 1 98.25 79 ASP A CA 1
ATOM 635 C C . ASP A 1 79 ? -3.104 -10.164 7.281 1 98.25 79 ASP A C 1
ATOM 637 O O . ASP A 1 79 ? -2.736 -9.625 6.234 1 98.25 79 ASP A O 1
ATOM 641 N N . ILE A 1 80 ? -4.305 -10.188 7.695 1 98.56 80 ILE A N 1
ATOM 642 C CA . ILE A 1 80 ? -5.359 -9.383 7.094 1 98.56 80 ILE A CA 1
ATOM 643 C C . ILE A 1 80 ? -5.543 -8.094 7.895 1 98.56 80 ILE A C 1
ATOM 645 O O . ILE A 1 80 ? -5.809 -8.133 9.094 1 98.56 80 ILE A O 1
ATOM 649 N N . ILE A 1 81 ? -5.387 -6.992 7.254 1 97.81 81 ILE A N 1
ATOM 650 C CA . ILE A 1 81 ? -5.562 -5.68 7.863 1 97.81 81 ILE A CA 1
ATOM 651 C C . ILE A 1 81 ? -6.613 -4.887 7.09 1 97.81 81 ILE A C 1
ATOM 653 O O . ILE A 1 81 ? -6.625 -4.902 5.855 1 97.81 81 ILE A O 1
ATOM 657 N N . TRP A 1 82 ? -7.492 -4.348 7.836 1 97.62 82 TRP A N 1
ATOM 658 C CA . TRP A 1 82 ? -8.523 -3.512 7.234 1 97.62 82 TRP A CA 1
ATOM 659 C C . TRP A 1 82 ? -8.195 -2.033 7.402 1 97.62 82 TRP A C 1
ATOM 661 O O . TRP A 1 82 ? -8 -1.555 8.523 1 97.62 82 TRP A O 1
ATOM 671 N N . LYS A 1 83 ? -8.117 -1.348 6.262 1 96.94 83 LYS A N 1
ATOM 672 C CA . LYS A 1 83 ? -7.848 0.087 6.262 1 96.94 83 LYS A CA 1
ATOM 673 C C . LYS A 1 83 ? -9.094 0.878 5.863 1 96.94 83 LYS A C 1
ATOM 675 O O . LYS A 1 83 ? -9.648 0.664 4.785 1 96.94 83 LYS A O 1
ATOM 680 N N . GLU A 1 84 ? -9.508 1.743 6.75 1 97.5 84 GLU A N 1
ATOM 681 C CA . GLU A 1 84 ? -10.617 2.637 6.418 1 97.5 84 GLU A CA 1
ATOM 682 C C . GLU A 1 84 ? -10.156 3.777 5.516 1 97.5 84 GLU A C 1
ATOM 684 O O . GLU A 1 84 ? -9.078 4.34 5.723 1 97.5 84 GLU A O 1
ATOM 689 N N . ILE A 1 85 ? -11 4.016 4.449 1 98 85 ILE A N 1
ATOM 690 C CA . ILE A 1 85 ? -10.727 5.129 3.547 1 98 85 ILE A CA 1
ATOM 691 C C . ILE A 1 85 ? -12.039 5.758 3.084 1 98 85 ILE A C 1
ATOM 693 O O . ILE A 1 85 ? -13.016 5.047 2.822 1 98 85 ILE A O 1
ATOM 697 N N . SER A 1 86 ? -12.07 7.113 3.062 1 98.38 86 SER A N 1
ATOM 698 C CA . SER A 1 86 ? -13.289 7.801 2.625 1 98.38 86 SER A CA 1
ATOM 699 C C . SER A 1 86 ? -13.391 7.82 1.104 1 98.38 86 SER A C 1
ATOM 701 O O . SER A 1 86 ? -12.422 8.148 0.415 1 98.38 86 SER A O 1
ATOM 703 N N . ASN A 1 87 ? -14.492 7.316 0.562 1 98.06 87 ASN A N 1
ATOM 704 C CA . ASN A 1 87 ? -14.836 7.492 -0.846 1 98.06 87 ASN A CA 1
ATOM 705 C C . ASN A 1 87 ? -15.555 8.812 -1.086 1 98.06 87 ASN A C 1
ATOM 707 O O . ASN A 1 87 ? -16.719 8.961 -0.726 1 98.06 87 ASN A O 1
ATOM 711 N N . LEU A 1 88 ? -14.852 9.758 -1.772 1 98.44 88 LEU A N 1
ATOM 712 C CA . LEU A 1 88 ? -15.398 11.109 -1.899 1 98.44 88 LEU A CA 1
ATOM 713 C C . LEU A 1 88 ? -16.469 11.164 -2.99 1 98.44 88 LEU A C 1
ATOM 715 O O . LEU A 1 88 ? -17.172 12.156 -3.115 1 98.44 88 LEU A O 1
ATOM 719 N N . SER A 1 89 ? -16.594 10.102 -3.773 1 97.94 89 SER A N 1
ATOM 720 C CA . SER A 1 89 ? -17.672 10.039 -4.758 1 97.94 89 SER A CA 1
ATOM 721 C C . SER A 1 89 ? -19.016 9.875 -4.082 1 97.94 89 SER A C 1
ATOM 723 O O . SER A 1 89 ? -20.062 10.148 -4.688 1 97.94 89 SER A O 1
ATOM 725 N N . VAL A 1 90 ? -19.031 9.398 -2.893 1 96.38 90 VAL A N 1
ATOM 726 C CA . VAL A 1 90 ? -20.25 9.227 -2.109 1 96.38 90 VAL A CA 1
ATOM 727 C C . VAL A 1 90 ? -20.5 10.477 -1.27 1 96.38 90 VAL A C 1
ATOM 729 O O . VAL A 1 90 ? -19.625 10.93 -0.537 1 96.38 90 VAL A O 1
ATOM 732 N N . LYS A 1 91 ? -21.703 11.023 -1.412 1 96.81 91 LYS A N 1
ATOM 733 C CA . LYS A 1 91 ? -22.047 12.227 -0.659 1 96.81 91 LYS A CA 1
ATOM 734 C C . LYS A 1 91 ? -22.062 11.945 0.841 1 96.81 91 LYS A C 1
ATOM 736 O O . LYS A 1 91 ? -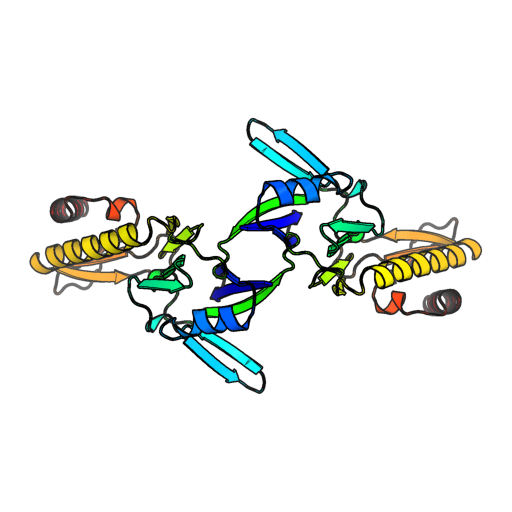22.672 10.969 1.293 1 96.81 91 LYS A O 1
ATOM 741 N N . ASN A 1 92 ? -21.359 12.742 1.499 1 94.5 92 ASN A N 1
ATOM 742 C CA . ASN A 1 92 ? -21.281 12.711 2.955 1 94.5 92 ASN A CA 1
ATOM 743 C C . ASN A 1 92 ? -21.016 14.094 3.533 1 94.5 92 ASN A C 1
ATOM 745 O O . ASN A 1 92 ? -20.422 14.945 2.869 1 94.5 92 ASN A O 1
ATOM 749 N N . ASP A 1 93 ? -21.562 14.438 4.645 1 94.94 93 ASP A N 1
ATOM 750 C CA . ASP A 1 93 ? -21.344 15.734 5.277 1 94.94 93 ASP A CA 1
ATOM 751 C C . ASP A 1 93 ? -20.5 15.586 6.543 1 94.94 93 ASP A C 1
ATOM 753 O O . ASP A 1 93 ? -20.906 16.016 7.621 1 94.94 93 ASP A O 1
ATOM 757 N N . LYS A 1 94 ? -19.312 14.984 6.312 1 96.88 94 LYS A N 1
ATOM 758 C CA . LYS A 1 94 ? -18.422 14.766 7.449 1 96.88 94 LYS A CA 1
ATOM 759 C C . LYS A 1 94 ? -16.953 14.859 7.031 1 96.88 94 LYS A C 1
ATOM 761 O O . LYS A 1 94 ? -16.641 14.828 5.836 1 96.88 94 LYS A O 1
ATOM 766 N N . VAL A 1 95 ? -16.141 15.016 8.078 1 98.38 95 VAL A N 1
ATOM 767 C CA . VAL A 1 95 ? -14.695 14.93 7.867 1 98.38 95 VAL A CA 1
ATOM 768 C C . VAL A 1 95 ? -14.305 13.492 7.512 1 98.38 95 VAL A C 1
ATOM 770 O O . VAL A 1 95 ? -14.828 12.539 8.094 1 98.38 95 VAL A O 1
ATOM 773 N N . ILE A 1 96 ? -13.43 13.445 6.551 1 98.44 96 ILE A N 1
ATOM 774 C CA . ILE A 1 96 ? -13.023 12.109 6.117 1 98.44 96 ILE A CA 1
ATOM 775 C C . ILE A 1 96 ? -12.445 11.336 7.301 1 98.44 96 ILE A C 1
ATOM 777 O O . ILE A 1 96 ? -11.961 11.938 8.266 1 98.44 96 ILE A O 1
ATOM 781 N N . GLU A 1 97 ? -12.461 10.016 7.156 1 95.69 97 GLU A N 1
ATOM 782 C CA . GLU A 1 97 ? -11.898 9.141 8.18 1 95.69 97 GLU A CA 1
ATOM 783 C C . GLU A 1 97 ? -10.375 9.164 8.156 1 95.69 97 GLU A C 1
ATOM 785 O O . GLU A 1 97 ? -9.773 9.586 7.164 1 95.69 97 GLU A O 1
ATOM 790 N N . GLY A 1 98 ? -9.82 8.844 9.336 1 96.44 98 GLY A N 1
ATOM 791 C CA . GLY A 1 98 ? -8.375 8.672 9.383 1 96.44 98 GLY A CA 1
ATOM 792 C C . GLY A 1 98 ? -7.668 9.789 10.133 1 96.44 98 GLY A C 1
ATOM 793 O O . GLY A 1 98 ? -8.219 10.359 11.078 1 96.44 98 GLY A O 1
ATOM 794 N N . TYR A 1 99 ? -6.363 9.898 9.758 1 97.88 99 TYR A N 1
ATOM 795 C CA . TYR A 1 99 ? -5.512 10.828 10.5 1 97.88 99 TYR A CA 1
ATOM 796 C C . TYR A 1 99 ? -4.598 11.594 9.555 1 97.88 99 TYR A C 1
ATOM 798 O O . TYR A 1 99 ? -4.441 11.227 8.391 1 97.88 99 TYR A O 1
ATOM 806 N N . SER A 1 100 ? -4.113 12.617 10.039 1 97.81 100 SER A N 1
ATOM 807 C CA . SER A 1 100 ? -3.107 13.438 9.375 1 97.81 100 SER A CA 1
ATOM 808 C C . SER A 1 100 ? -1.866 13.602 10.242 1 97.81 100 SER A C 1
ATOM 810 O O . SER A 1 100 ? -1.968 13.688 11.469 1 97.81 100 SER A O 1
ATOM 812 N N . LYS A 1 101 ? -0.729 13.555 9.602 1 97.12 101 LYS A N 1
ATOM 813 C CA . LYS A 1 101 ? 0.506 13.906 10.297 1 97.12 101 LYS A CA 1
ATOM 814 C C . LYS A 1 101 ? 0.744 15.406 10.273 1 97.12 101 LYS A C 1
ATOM 816 O O . LYS A 1 101 ? 0.846 16.016 9.195 1 97.12 101 LYS A O 1
ATOM 821 N N . ILE A 1 102 ? 0.742 16 11.359 1 97.88 102 ILE A N 1
ATOM 822 C CA . ILE A 1 102 ? 1.068 17.422 11.516 1 97.88 102 ILE A CA 1
ATOM 823 C C . ILE A 1 102 ? 2.447 17.562 12.156 1 97.88 102 ILE A C 1
ATOM 825 O O . ILE A 1 102 ? 2.611 17.328 13.352 1 97.88 102 ILE A O 1
ATOM 829 N N . ASP A 1 103 ? 3.418 17.969 11.258 1 96.06 103 ASP A N 1
ATOM 830 C CA . ASP A 1 103 ? 4.805 18 11.711 1 96.06 103 ASP A CA 1
ATOM 831 C C . ASP A 1 103 ? 5.277 16.625 12.172 1 96.06 103 ASP A C 1
ATOM 833 O O . ASP A 1 103 ? 5.457 15.719 11.352 1 96.06 103 ASP A O 1
ATOM 837 N N . ALA A 1 104 ? 5.453 16.391 13.438 1 96.5 104 ALA A N 1
ATOM 838 C CA . ALA A 1 104 ? 5.98 15.109 13.891 1 96.5 104 ALA A CA 1
ATOM 839 C C . ALA A 1 104 ? 4.891 14.273 14.562 1 96.5 104 ALA A C 1
ATOM 841 O O . ALA A 1 104 ? 5.145 13.148 14.992 1 96.5 104 ALA A O 1
ATOM 842 N N . TYR A 1 105 ? 3.637 14.797 14.57 1 97.62 105 TYR A N 1
ATOM 843 C CA . TYR A 1 105 ? 2.613 14.148 15.383 1 97.62 105 TYR A CA 1
ATOM 844 C C . TYR A 1 105 ? 1.408 13.758 14.539 1 97.62 105 TYR A C 1
ATOM 846 O O . TYR A 1 105 ? 1.014 14.5 13.633 1 97.62 105 TYR A O 1
ATOM 854 N N . VAL A 1 106 ? 0.82 12.523 14.867 1 97.56 106 VAL A N 1
ATOM 855 C CA . VAL A 1 106 ? -0.366 12.023 14.18 1 97.56 106 VAL A CA 1
ATOM 856 C C . VAL A 1 106 ? -1.623 12.523 14.891 1 97.56 106 VAL A C 1
ATOM 858 O O . VAL A 1 106 ? -1.773 12.344 16.094 1 97.56 106 VAL A O 1
ATOM 861 N N . VAL A 1 107 ? -2.512 13.25 14.125 1 98.12 107 VAL A N 1
ATOM 862 C CA . VAL A 1 107 ? -3.744 13.844 14.633 1 98.12 107 VAL A CA 1
ATOM 863 C C . VAL A 1 107 ? -4.941 13.297 13.859 1 98.12 107 VAL A C 1
ATOM 865 O O . VAL A 1 107 ? -4.914 13.25 12.625 1 98.12 107 VAL A O 1
ATOM 868 N N . ASN A 1 108 ? -6.027 12.797 14.633 1 98.19 108 ASN A N 1
ATOM 869 C CA . ASN A 1 108 ? -7.242 12.383 13.938 1 98.19 108 ASN A CA 1
ATOM 870 C C . ASN A 1 108 ? -7.789 13.5 13.047 1 98.19 108 ASN A C 1
ATOM 872 O O . ASN A 1 108 ? -7.785 14.672 13.445 1 98.19 108 ASN A O 1
ATOM 876 N N . ASN A 1 109 ? -8.312 13.125 11.914 1 98.5 109 ASN A N 1
ATOM 877 C CA . ASN A 1 109 ? -8.75 14.125 10.945 1 98.5 109 ASN A CA 1
ATOM 878 C C . ASN A 1 109 ? -9.812 15.047 11.539 1 98.5 109 ASN A C 1
ATOM 880 O O . ASN A 1 109 ? -9.859 16.234 11.219 1 98.5 109 ASN A O 1
ATOM 884 N N . ASP A 1 110 ? -10.656 14.508 12.344 1 97.81 110 ASP A N 1
ATOM 885 C CA . ASP A 1 110 ? -11.734 15.312 12.906 1 97.81 110 ASP A CA 1
ATOM 886 C C . ASP A 1 110 ? -11.211 16.281 13.961 1 97.81 110 ASP A C 1
ATOM 888 O O . ASP A 1 110 ? -11.938 17.172 14.422 1 97.81 110 ASP A O 1
ATOM 892 N N . GLU A 1 111 ? -9.93 16.219 14.312 1 98.31 111 GLU A N 1
ATOM 893 C CA . GLU A 1 111 ? -9.344 17.094 15.328 1 98.31 111 GLU A CA 1
ATOM 894 C C . GLU A 1 111 ? -8.266 17.984 14.727 1 98.31 111 GLU A C 1
ATOM 896 O O . GLU A 1 111 ? -7.73 18.859 15.414 1 98.31 111 GLU A O 1
ATOM 901 N N . VAL A 1 112 ? -7.973 17.781 13.484 1 98.56 112 VAL A N 1
ATOM 902 C CA . VAL A 1 112 ? -6.832 18.469 12.875 1 98.56 112 VAL A CA 1
ATOM 903 C C . VAL A 1 112 ? -7.039 19.969 12.922 1 98.56 112 VAL A C 1
ATOM 905 O O . VAL A 1 112 ? -6.113 20.719 13.258 1 98.56 112 VAL A O 1
ATOM 908 N N . LYS A 1 113 ? -8.188 20.406 12.602 1 98.38 113 LYS A N 1
ATOM 909 C CA . LYS A 1 113 ? -8.469 21.828 12.609 1 98.38 113 LYS A CA 1
ATOM 910 C C . LYS A 1 113 ? -8.164 22.453 13.969 1 98.38 113 LYS A C 1
ATOM 912 O O . LYS A 1 113 ? -7.375 23.391 14.07 1 98.38 113 LYS A O 1
ATOM 917 N N . ALA A 1 114 ? -8.789 21.938 14.945 1 98.19 114 ALA A N 1
ATOM 918 C CA . ALA A 1 114 ? -8.609 22.469 16.297 1 98.19 114 ALA A CA 1
ATOM 919 C C . ALA A 1 114 ? -7.148 22.375 16.719 1 98.19 114 ALA A C 1
ATOM 921 O O . ALA A 1 114 ? -6.621 23.312 17.344 1 98.19 114 ALA A O 1
ATOM 922 N N . TYR A 1 115 ? -6.512 21.25 16.406 1 98.69 115 TYR A N 1
ATOM 923 C CA . TYR A 1 115 ? -5.121 21.031 16.781 1 98.69 115 TYR A CA 1
ATOM 924 C C . TYR A 1 115 ? -4.207 22.078 16.156 1 98.69 115 TYR A C 1
ATOM 926 O O . TYR A 1 115 ? -3.416 22.719 16.859 1 98.69 115 TYR A O 1
ATOM 934 N N . VAL A 1 116 ? -4.301 22.297 14.859 1 98.69 116 VAL A N 1
ATOM 935 C CA . VAL A 1 116 ? -3.434 23.234 14.141 1 98.69 116 VAL A CA 1
ATOM 936 C C . VAL A 1 116 ? -3.699 24.656 14.625 1 98.69 116 VAL A C 1
ATOM 938 O O . VAL A 1 116 ? -2.762 25.422 14.836 1 98.69 116 VAL A O 1
ATOM 941 N N . GLU A 1 117 ? -4.945 25 14.766 1 98.44 117 GLU A N 1
ATOM 942 C CA . GLU A 1 117 ? -5.289 26.344 15.219 1 98.44 117 GLU A CA 1
ATOM 943 C C . GLU A 1 117 ? -4.727 26.609 16.609 1 98.44 117 GLU A C 1
ATOM 945 O O . GLU A 1 117 ? -4.164 27.688 16.859 1 98.44 117 GLU A O 1
ATOM 950 N N . ALA A 1 118 ? -4.852 25.672 17.438 1 98.38 118 ALA A N 1
ATOM 951 C CA . ALA A 1 118 ? -4.324 25.844 18.797 1 98.38 118 ALA A CA 1
ATOM 952 C C . ALA A 1 118 ? -2.799 25.891 18.781 1 98.38 118 ALA A C 1
ATOM 954 O O . ALA A 1 118 ? -2.195 26.703 19.484 1 98.38 118 ALA A O 1
ATOM 955 N N . ARG A 1 119 ? -2.168 24.984 18.047 1 98.62 119 ARG A N 1
ATOM 956 C CA . ARG A 1 119 ? -0.717 24.922 17.906 1 98.62 119 ARG A CA 1
ATOM 957 C C . ARG A 1 119 ? -0.151 26.281 17.484 1 98.62 119 ARG A C 1
ATOM 959 O O . ARG A 1 119 ? 0.78 26.797 18.125 1 98.62 119 ARG A O 1
ATOM 966 N N . GLU A 1 120 ? -0.728 26.859 16.469 1 98.62 120 GLU A N 1
ATOM 967 C CA . GLU A 1 120 ? -0.234 28.125 15.93 1 98.62 120 GLU A CA 1
ATOM 968 C C . GLU A 1 120 ? -0.584 29.297 16.844 1 98.62 120 GLU A C 1
ATOM 970 O O . GLU A 1 120 ? 0.197 30.234 16.984 1 98.62 120 GLU A O 1
ATOM 975 N N . ALA A 1 121 ? -1.725 29.25 17.422 1 98.38 121 ALA A N 1
ATOM 976 C CA . ALA A 1 121 ? -2.092 30.297 18.375 1 98.38 121 ALA A CA 1
ATOM 977 C C . ALA A 1 121 ? -1.124 30.328 19.547 1 98.38 121 ALA A C 1
ATOM 979 O O . ALA A 1 121 ? -0.667 31.391 19.953 1 98.38 121 ALA A O 1
ATOM 980 N N . ASN A 1 122 ? -0.885 29.141 20.078 1 98.69 122 ASN A N 1
ATOM 981 C CA . ASN A 1 122 ? 0.042 29.062 21.203 1 98.69 122 ASN A CA 1
ATOM 982 C C . ASN A 1 122 ? 1.443 29.531 20.797 1 98.69 122 ASN A C 1
ATOM 984 O O . ASN A 1 122 ? 2.125 30.203 21.578 1 98.69 122 ASN A O 1
ATOM 988 N N . PHE A 1 123 ? 1.852 29.156 19.641 1 98.56 123 PHE A N 1
ATOM 989 C CA . PHE A 1 123 ? 3.145 29.641 19.172 1 98.56 123 PHE A CA 1
ATOM 990 C C . PHE A 1 123 ? 3.178 31.156 19.125 1 98.56 123 PHE A C 1
ATOM 992 O O . PHE A 1 123 ? 4.129 31.781 19.609 1 98.56 123 PHE A O 1
ATOM 999 N N . ARG A 1 124 ? 2.191 31.75 18.562 1 98.31 124 ARG A N 1
ATOM 1000 C CA . ARG A 1 124 ? 2.131 33.188 18.469 1 98.31 124 ARG A CA 1
ATOM 1001 C C . ARG A 1 124 ? 2.148 33.844 19.844 1 98.31 124 ARG A C 1
ATOM 1003 O O . ARG A 1 124 ? 2.814 34.875 20.047 1 98.31 124 ARG A O 1
ATOM 1010 N N . LYS A 1 125 ? 1.455 33.281 20.719 1 98.19 125 LYS A N 1
ATOM 1011 C CA . LYS A 1 125 ? 1.435 33.812 22.094 1 98.19 125 LYS A CA 1
ATOM 1012 C C . LYS A 1 125 ? 2.818 33.75 22.734 1 98.19 125 LYS A C 1
ATOM 1014 O O . LYS A 1 125 ? 3.271 34.719 23.344 1 98.19 125 LYS A O 1
ATOM 1019 N N . ALA A 1 126 ? 3.412 32.625 22.578 1 98.31 126 ALA A N 1
ATOM 1020 C CA . ALA A 1 126 ? 4.754 32.438 23.141 1 98.31 126 ALA A CA 1
ATOM 1021 C C . ALA A 1 126 ? 5.734 33.438 22.516 1 98.31 126 ALA A C 1
ATOM 1023 O O . ALA A 1 126 ? 6.523 34.062 23.203 1 98.31 126 ALA A O 1
ATOM 1024 N N . LYS A 1 127 ? 5.684 33.469 21.25 1 98.38 127 LYS A N 1
ATOM 1025 C CA . LYS A 1 127 ? 6.543 34.406 20.516 1 98.38 127 LYS A CA 1
ATOM 1026 C C . LYS A 1 127 ? 6.34 35.844 20.984 1 98.38 127 LYS A C 1
ATOM 1028 O O . LYS A 1 127 ? 7.309 36.531 21.266 1 98.38 127 LYS A O 1
ATOM 1033 N N . ASP A 1 128 ? 5.133 36.25 21.031 1 97.81 128 ASP A N 1
ATOM 1034 C CA . ASP A 1 128 ? 4.812 37.594 21.484 1 97.81 128 ASP A CA 1
ATOM 1035 C C . ASP A 1 128 ? 5.363 37.844 22.891 1 97.81 128 ASP A C 1
ATOM 1037 O O . ASP A 1 128 ? 5.934 38.906 23.156 1 97.81 128 ASP A O 1
ATOM 1041 N N . PHE A 1 129 ? 5.129 36.969 23.75 1 97.44 129 PHE A N 1
ATOM 1042 C CA . PHE A 1 129 ? 5.613 37.094 25.109 1 97.44 129 PHE A CA 1
ATOM 1043 C C . PHE A 1 129 ? 7.129 37.25 25.141 1 97.44 129 PHE A C 1
ATOM 1045 O O . PHE A 1 129 ? 7.664 38.156 25.812 1 97.44 129 PHE A O 1
ATOM 1052 N N . LEU A 1 130 ? 7.816 36.344 24.484 1 97.62 130 LEU A N 1
ATOM 1053 C CA . LEU A 1 130 ? 9.273 36.375 24.438 1 97.62 130 LEU A CA 1
ATOM 1054 C C . LEU A 1 130 ? 9.789 37.688 23.844 1 97.62 130 LEU A C 1
ATOM 1056 O O . LEU A 1 130 ? 10.695 38.312 24.391 1 97.62 130 LEU A O 1
ATOM 1060 N N . GLU A 1 131 ? 9.188 38.062 22.75 1 97.44 131 GLU A N 1
ATOM 1061 C CA . GLU A 1 131 ? 9.633 39.281 22.094 1 97.44 131 GLU A CA 1
ATOM 1062 C C . GLU A 1 131 ? 9.391 40.5 22.984 1 97.44 131 GLU A C 1
ATOM 1064 O O . GLU A 1 131 ? 10.234 41.375 23.062 1 97.44 131 GLU A O 1
ATOM 1069 N N . ARG A 1 132 ? 8.352 40.531 23.641 1 97.06 132 ARG A N 1
ATOM 1070 C CA . ARG A 1 132 ? 8.062 41.625 24.562 1 97.06 132 ARG A CA 1
ATOM 1071 C C . ARG A 1 132 ? 9.031 41.625 25.75 1 97.06 132 ARG A C 1
ATOM 1073 O O . ARG A 1 132 ? 9.266 42.656 26.375 1 97.06 132 ARG A O 1
ATOM 1080 N N . SER A 1 133 ? 9.555 40.469 26.016 1 94.56 133 SER A N 1
ATOM 1081 C CA . SER A 1 133 ? 10.453 40.312 27.156 1 94.56 133 SER A CA 1
ATOM 1082 C C . SER A 1 133 ? 11.906 40.5 26.734 1 94.56 133 SER A C 1
ATOM 1084 O O . SER A 1 133 ? 12.828 40.219 27.5 1 94.56 133 SER A O 1
ATOM 1086 N N . GLY A 1 134 ? 12.156 41 25.594 1 95.31 134 GLY A N 1
ATOM 1087 C CA . GLY A 1 134 ? 13.492 41.375 25.156 1 95.31 134 GLY A CA 1
ATOM 1088 C C . GLY A 1 134 ? 14.227 40.25 24.438 1 95.31 134 GLY A C 1
ATOM 1089 O O . GLY A 1 134 ? 15.445 40.281 24.297 1 95.31 134 GLY A O 1
ATOM 1090 N N . TYR A 1 135 ? 13.5 39.312 23.984 1 96.81 135 TYR A N 1
ATOM 1091 C CA . TYR A 1 135 ? 14.125 38.188 23.312 1 96.81 135 TYR A CA 1
ATOM 1092 C C . TYR A 1 135 ? 13.758 38.156 21.828 1 96.81 135 TYR A C 1
ATOM 1094 O O . TYR A 1 135 ? 12.734 38.719 21.438 1 96.81 135 TYR A O 1
ATOM 1102 N N . GLU A 1 136 ? 14.672 37.5 21.031 1 97.75 136 GLU A N 1
ATOM 1103 C CA . GLU A 1 136 ? 14.367 37.094 19.672 1 97.75 136 GLU A CA 1
ATOM 1104 C C . GLU A 1 136 ? 13.906 35.625 19.609 1 97.75 136 GLU A C 1
ATOM 1106 O O . GLU A 1 136 ? 14.375 34.781 20.391 1 97.75 136 GLU A O 1
ATOM 1111 N N . VAL A 1 137 ? 13 35.406 18.703 1 98.06 137 VAL A N 1
ATOM 1112 C CA . VAL A 1 137 ? 12.398 34.094 18.641 1 98.06 137 VAL A CA 1
ATOM 1113 C C . VAL A 1 137 ? 12.625 33.469 17.266 1 98.06 137 VAL A C 1
ATOM 1115 O O . VAL A 1 137 ? 12.531 34.156 16.25 1 98.06 137 VAL A O 1
ATOM 1118 N N . ASP A 1 138 ? 12.977 32.188 17.297 1 97.81 138 ASP A N 1
ATOM 1119 C CA . ASP A 1 138 ? 13.117 31.406 16.078 1 97.81 138 ASP A CA 1
ATOM 1120 C C . ASP A 1 138 ? 12.344 30.094 16.156 1 97.81 138 ASP A C 1
ATOM 1122 O O . ASP A 1 138 ? 12.305 29.469 17.219 1 97.81 138 ASP A O 1
ATOM 1126 N N . ARG A 1 139 ? 11.602 29.734 15.07 1 97.44 139 ARG A N 1
ATOM 1127 C CA . ARG A 1 139 ? 10.938 28.453 14.914 1 97.44 139 ARG A CA 1
ATOM 1128 C C . ARG A 1 139 ? 11.773 27.5 14.062 1 97.44 139 ARG A C 1
ATOM 1130 O O . ARG A 1 139 ? 12.047 27.781 12.891 1 97.44 139 ARG A O 1
ATOM 1137 N N . SER A 1 140 ? 12.281 26.422 14.727 1 96.38 140 SER A N 1
ATOM 1138 C CA . SER A 1 140 ? 13.297 25.609 14.055 1 96.38 140 SER A CA 1
ATOM 1139 C C . SER A 1 140 ? 12.945 24.125 14.133 1 96.38 140 SER A C 1
ATOM 1141 O O . SER A 1 140 ? 11.961 23.75 14.758 1 96.38 140 SER A O 1
ATOM 1143 N N . PHE A 1 141 ? 13.695 23.344 13.289 1 95.62 141 PHE A N 1
ATOM 1144 C CA . PHE A 1 141 ? 13.742 21.891 13.367 1 95.62 141 PHE A CA 1
ATOM 1145 C C . PHE A 1 141 ? 12.508 21.266 12.727 1 95.62 141 PHE A C 1
ATOM 1147 O O . PHE A 1 141 ? 12.062 20.188 13.125 1 95.62 141 PHE A O 1
ATOM 1154 N N . PHE A 1 142 ? 11.891 21.984 11.852 1 93.19 142 PHE A N 1
ATOM 1155 C CA . PHE A 1 142 ? 10.773 21.406 11.117 1 93.19 142 PHE A CA 1
ATOM 1156 C C . PHE A 1 142 ? 11.18 20.078 10.492 1 93.19 142 PHE A C 1
ATOM 1158 O O . PHE A 1 142 ? 12.242 19.969 9.883 1 93.19 142 PHE A O 1
ATOM 1165 N N . GLY A 1 143 ? 10.336 19.016 10.641 1 88.31 143 GLY A N 1
ATOM 1166 C CA . GLY A 1 143 ? 10.562 17.719 10.016 1 88.31 143 GLY A CA 1
ATOM 1167 C C . GLY A 1 143 ? 11.406 16.797 10.867 1 88.31 143 GLY A C 1
ATOM 1168 O O . GLY A 1 143 ? 11.641 15.648 10.484 1 88.31 143 GLY A O 1
ATOM 1169 N N . SER A 1 144 ? 11.891 17.297 11.961 1 92.19 144 SER A N 1
ATOM 1170 C CA . SER A 1 144 ? 12.68 16.469 12.852 1 92.19 144 SER A CA 1
ATOM 1171 C C . SER A 1 144 ? 11.812 15.422 13.555 1 92.19 144 SER A C 1
ATOM 1173 O O . SER A 1 144 ? 10.586 15.477 13.469 1 92.19 144 SER A O 1
ATOM 1175 N N . GLU A 1 145 ? 12.438 14.445 14.242 1 93.56 145 GLU A N 1
ATOM 1176 C CA . GLU A 1 145 ? 11.734 13.391 14.969 1 93.56 145 GLU A CA 1
ATOM 1177 C C . GLU A 1 145 ? 10.844 13.969 16.062 1 93.56 145 GLU A C 1
ATOM 1179 O O . GLU A 1 145 ? 9.742 13.469 16.297 1 93.56 145 GLU A O 1
ATOM 1184 N N . ASP A 1 146 ? 11.297 15.07 16.734 1 96.06 146 ASP A N 1
ATOM 1185 C CA . ASP A 1 146 ? 10.562 15.664 17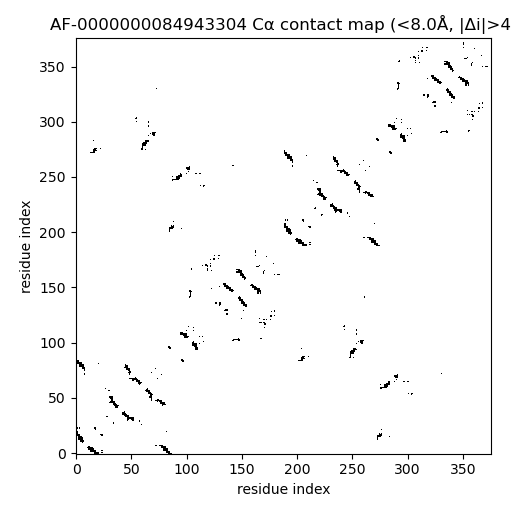.844 1 96.06 146 ASP A CA 1
ATOM 1186 C C . ASP A 1 146 ? 9.695 16.828 17.359 1 96.06 146 ASP A C 1
ATOM 1188 O O . ASP A 1 146 ? 8.93 17.406 18.141 1 96.06 146 ASP A O 1
ATOM 1192 N N . GLY A 1 147 ? 9.742 17.172 16.109 1 96.62 147 GLY A N 1
ATOM 1193 C CA . GLY A 1 147 ? 8.961 18.281 15.555 1 96.62 147 GLY A CA 1
ATOM 1194 C C . GLY A 1 147 ? 9.641 19.625 15.727 1 96.62 147 GLY A C 1
ATOM 1195 O O . GLY A 1 147 ? 10.766 19.703 16.219 1 96.62 147 GLY A O 1
ATOM 1196 N N . GLU A 1 148 ? 8.922 20.625 15.305 1 97.94 148 GLU A N 1
ATOM 1197 C CA . GLU A 1 148 ? 9.391 22 15.406 1 97.94 148 GLU A CA 1
ATOM 1198 C C . GLU A 1 148 ? 9.508 22.438 16.859 1 97.94 148 GLU A C 1
ATOM 1200 O O . GLU A 1 148 ? 8.812 21.922 17.734 1 97.94 148 GLU A O 1
ATOM 1205 N N . ALA A 1 149 ? 10.453 23.375 17.016 1 98.06 149 ALA A N 1
ATOM 1206 C CA . ALA A 1 149 ? 10.695 23.891 18.359 1 98.06 149 ALA A CA 1
ATOM 1207 C C . ALA A 1 149 ? 10.812 25.406 18.344 1 98.06 149 ALA A C 1
ATOM 1209 O O . ALA A 1 149 ? 11.062 26.016 17.297 1 98.06 149 ALA A O 1
ATOM 1210 N N . ILE A 1 150 ? 10.578 25.953 19.469 1 98.25 150 ILE A N 1
ATOM 1211 C CA . ILE A 1 150 ? 10.781 27.375 19.672 1 98.25 150 ILE A CA 1
ATOM 1212 C C . ILE A 1 150 ? 12.164 27.625 20.281 1 98.25 150 ILE A C 1
ATOM 1214 O O . ILE A 1 150 ? 12.5 27.078 21.328 1 98.25 150 ILE A O 1
ATOM 1218 N N . LEU A 1 151 ? 12.938 28.328 19.609 1 98.12 151 LEU A N 1
ATOM 1219 C CA . LEU A 1 151 ? 14.227 28.812 20.109 1 98.12 151 LEU A CA 1
ATOM 1220 C C . LEU A 1 151 ? 14.164 30.312 20.422 1 98.12 151 LEU A C 1
ATOM 1222 O O . LEU A 1 151 ? 13.43 31.047 19.766 1 98.12 151 LEU A O 1
ATOM 1226 N N . TYR A 1 152 ? 14.969 30.625 21.359 1 97.94 152 TYR A N 1
ATOM 1227 C CA . TYR A 1 152 ? 15.008 32.031 21.688 1 97.94 152 TYR A CA 1
ATOM 1228 C C . TYR A 1 152 ? 16.422 32.469 22.094 1 97.94 152 TYR A C 1
ATOM 1230 O O . TYR A 1 152 ? 17.25 31.625 22.453 1 97.94 152 TYR A O 1
ATOM 1238 N N . ARG A 1 153 ? 16.641 33.75 21.984 1 97.12 153 ARG A N 1
ATOM 1239 C CA . ARG A 1 153 ? 17.891 34.344 22.438 1 97.12 153 ARG A CA 1
ATOM 1240 C C . ARG A 1 153 ? 17.688 35.781 22.922 1 97.12 153 ARG A C 1
ATOM 1242 O O . ARG A 1 153 ? 16.812 36.5 22.406 1 97.12 153 ARG A O 1
ATOM 1249 N N . LYS A 1 154 ? 18.484 36.094 23.859 1 94.44 154 LYS A N 1
ATOM 1250 C CA . LYS A 1 154 ? 18.453 37.469 24.281 1 94.44 154 LYS A CA 1
ATOM 1251 C C . LYS A 1 154 ? 18.938 38.406 23.156 1 94.44 154 LYS A C 1
ATOM 1253 O O . LYS A 1 154 ? 19.938 38.125 22.5 1 94.44 154 LYS A O 1
ATOM 1258 N N . ARG A 1 155 ? 18.172 39.406 23.016 1 95.38 155 ARG A N 1
ATOM 1259 C CA . ARG A 1 155 ? 18.531 40.344 21.953 1 95.38 155 ARG A CA 1
ATOM 1260 C C . ARG A 1 155 ? 19.969 40.844 22.141 1 95.38 155 ARG A C 1
ATOM 1262 O O . ARG A 1 155 ? 20.375 41.219 23.234 1 95.38 155 ARG A O 1
ATOM 1269 N N . GLY A 1 156 ? 20.734 40.844 21.078 1 93.25 156 GLY A N 1
ATOM 1270 C CA . GLY A 1 156 ? 22.109 41.312 21.125 1 93.25 156 GLY A CA 1
ATOM 1271 C C . GLY A 1 156 ? 23.109 40.219 21.453 1 93.25 156 GLY A C 1
ATOM 1272 O O . GLY A 1 156 ? 24.312 40.438 21.5 1 93.25 156 GLY A O 1
ATOM 1273 N N . THR A 1 157 ? 22.656 39.062 21.828 1 94.88 157 THR A N 1
ATOM 1274 C CA . THR A 1 157 ? 23.531 37.938 22.109 1 94.88 157 THR A CA 1
ATOM 1275 C C . THR A 1 157 ? 23.5 36.938 20.969 1 94.88 157 THR A C 1
ATOM 1277 O O . THR A 1 157 ? 22.641 37 20.094 1 94.88 157 THR A O 1
ATOM 1280 N N . GLU A 1 158 ? 24.484 35.969 21 1 94.25 158 GLU A N 1
ATOM 1281 C CA . GLU A 1 158 ? 24.609 35.062 19.859 1 94.25 158 GLU A CA 1
ATOM 1282 C C . GLU A 1 158 ? 24.062 33.688 20.203 1 94.25 158 GLU A C 1
ATOM 1284 O O . GLU A 1 158 ? 23.734 32.906 19.297 1 94.25 158 GLU A O 1
ATOM 1289 N N . ASP A 1 159 ? 23.859 33.375 21.391 1 94.81 159 ASP A N 1
ATOM 1290 C CA . ASP A 1 159 ? 23.547 32 21.797 1 94.81 159 ASP A CA 1
ATOM 1291 C C . ASP A 1 159 ? 22.047 31.75 21.797 1 94.81 159 ASP A C 1
ATOM 1293 O O . ASP A 1 159 ? 21.297 32.406 22.516 1 94.81 159 ASP A O 1
ATOM 1297 N N . TRP A 1 160 ? 21.672 30.828 21.031 1 95.81 160 TRP A N 1
ATOM 1298 C CA . TRP A 1 160 ? 20.281 30.406 21 1 95.81 160 TRP A CA 1
ATOM 1299 C C . TRP A 1 160 ? 20 29.359 22.078 1 95.81 160 TRP A C 1
ATOM 1301 O O . TRP A 1 160 ? 20.844 28.5 22.344 1 95.81 160 TRP A O 1
ATOM 1311 N N . HIS A 1 161 ? 18.844 29.547 22.734 1 96.5 161 HIS A N 1
ATOM 1312 C CA . HIS A 1 161 ? 18.391 28.594 23.75 1 96.5 161 HIS A CA 1
ATOM 1313 C C . HIS A 1 161 ? 17.109 27.891 23.312 1 96.5 161 HIS A C 1
ATOM 1315 O O . HIS A 1 161 ? 16.297 28.469 22.594 1 96.5 161 HIS A O 1
ATOM 1321 N N . PHE A 1 162 ? 17.047 26.625 23.719 1 97 162 PHE A N 1
ATOM 1322 C CA . PHE A 1 162 ? 15.867 25.812 23.453 1 97 162 PHE A CA 1
ATOM 1323 C C . PHE A 1 162 ? 14.766 26.109 24.469 1 97 162 PHE A C 1
ATOM 1325 O O . PHE A 1 162 ? 15.008 26.078 25.688 1 97 162 PHE A O 1
ATOM 1332 N N . LEU A 1 163 ? 13.531 26.531 23.938 1 96.94 163 LEU A N 1
ATOM 1333 C CA . LEU A 1 163 ? 12.406 26.719 24.859 1 96.94 163 LEU A CA 1
ATOM 1334 C C . LEU A 1 163 ? 11.57 25.453 24.969 1 96.94 163 LEU A C 1
ATOM 1336 O O . LEU A 1 163 ? 11.492 24.844 26.047 1 96.94 163 LEU A O 1
ATOM 1340 N N . CYS A 1 164 ? 10.945 25.047 23.938 1 97.06 164 CYS A N 1
ATOM 1341 C CA . CYS A 1 164 ? 10.141 23.828 23.938 1 97.06 164 CYS A CA 1
ATOM 1342 C C . CYS A 1 164 ? 9.789 23.406 22.5 1 97.06 164 CYS A C 1
ATOM 1344 O O . CYS A 1 164 ? 9.953 24.188 21.562 1 97.06 164 CYS A O 1
ATOM 1346 N N . HIS A 1 165 ? 9.367 22.141 22.344 1 97.94 165 HIS A N 1
ATOM 1347 C CA . HIS A 1 165 ? 8.82 21.656 21.094 1 97.94 165 HIS A CA 1
ATOM 1348 C C . HIS A 1 165 ? 7.371 22.109 20.906 1 97.94 165 HIS A C 1
ATOM 1350 O O . HIS A 1 165 ? 6.641 22.281 21.891 1 97.94 165 HIS A O 1
ATOM 1356 N N . LEU A 1 166 ? 7.004 22.359 19.594 1 98.06 166 LEU A N 1
ATOM 1357 C CA . LEU A 1 166 ? 5.594 22.547 19.266 1 98.06 166 LEU A CA 1
ATOM 1358 C C . LEU A 1 166 ? 4.863 21.219 19.234 1 98.06 166 LEU A C 1
ATOM 1360 O O . LEU A 1 166 ? 4.34 20.812 18.203 1 98.06 166 LEU A O 1
ATOM 1364 N N . ASP A 1 167 ? 4.77 20.531 20.422 1 97.5 167 ASP A N 1
ATOM 1365 C CA . ASP A 1 167 ? 4.191 19.188 20.547 1 97.5 167 ASP A CA 1
ATOM 1366 C C . ASP A 1 167 ? 2.807 19.25 21.188 1 97.5 167 ASP A C 1
ATOM 1368 O O . ASP A 1 167 ? 2.342 20.328 21.578 1 97.5 167 ASP A O 1
ATOM 1372 N N . PRO A 1 168 ? 2.08 18.109 21.203 1 97.81 168 PRO A N 1
ATOM 1373 C CA . PRO A 1 168 ? 0.719 18.109 21.734 1 97.81 168 PRO A CA 1
ATOM 1374 C C . PRO A 1 168 ? 0.65 18.641 23.172 1 97.81 168 PRO A C 1
ATOM 1376 O O . PRO A 1 168 ? -0.333 19.281 23.547 1 97.81 168 PRO A O 1
ATOM 1379 N N . LEU A 1 169 ? 1.696 18.375 23.953 1 97.38 169 LEU A N 1
ATOM 1380 C CA . LEU A 1 169 ? 1.714 18.906 25.297 1 97.38 169 LEU A CA 1
ATOM 1381 C C . LEU A 1 169 ? 1.722 20.422 25.297 1 97.38 169 LEU A C 1
ATOM 1383 O O . LEU A 1 169 ? 1.013 21.062 26.078 1 97.38 169 LEU A O 1
ATOM 1387 N N . PHE A 1 170 ? 2.539 21.031 24.484 1 97.5 170 PHE A N 1
ATOM 1388 C CA . PHE A 1 170 ? 2.58 22.484 24.344 1 97.5 170 PHE A CA 1
ATOM 1389 C C . PHE A 1 170 ? 1.246 23.016 23.844 1 97.5 170 PHE A C 1
ATOM 1391 O O . PHE A 1 170 ? 0.771 24.047 24.297 1 97.5 170 PHE A O 1
ATOM 1398 N N . VAL A 1 171 ? 0.612 22.344 22.906 1 97.88 171 VAL A N 1
ATOM 1399 C CA . VAL A 1 171 ? -0.648 22.766 22.297 1 97.88 171 VAL A CA 1
ATOM 1400 C C . VAL A 1 171 ? -1.74 22.828 23.359 1 97.88 171 VAL A C 1
ATOM 1402 O O . VAL A 1 171 ? -2.637 23.672 23.297 1 97.88 171 VAL A O 1
ATOM 1405 N N . GLU A 1 172 ? -1.638 22.125 24.359 1 97.69 172 GLU A N 1
ATOM 1406 C CA . GLU A 1 172 ? -2.658 22.031 25.406 1 97.69 172 GLU A CA 1
ATOM 1407 C C . GLU A 1 172 ? -2.453 23.094 26.469 1 97.69 172 GLU A C 1
ATOM 1409 O O . GLU A 1 172 ? -3.293 23.266 27.359 1 97.69 172 GLU A O 1
ATOM 1414 N N . VAL A 1 173 ? -1.387 23.781 26.406 1 97.56 173 VAL A N 1
ATOM 1415 C CA . VAL A 1 173 ? -1.099 24.797 27.422 1 97.56 173 VAL A CA 1
ATOM 1416 C C . VAL A 1 173 ? -2.129 25.922 27.328 1 97.56 173 VAL A C 1
ATOM 1418 O O . VAL A 1 173 ? -2.289 26.531 26.266 1 97.56 173 VAL A O 1
ATOM 1421 N N . GLU A 1 174 ? -2.738 26.172 28.328 1 97.31 174 GLU A N 1
ATOM 1422 C CA . GLU A 1 174 ? -3.754 27.219 28.375 1 97.31 174 GLU A CA 1
ATOM 1423 C C . GLU A 1 174 ? -3.125 28.578 28.656 1 97.31 174 GLU A C 1
ATOM 1425 O O . GLU A 1 174 ? -3.406 29.547 27.953 1 97.31 174 GLU A O 1
ATOM 1430 N N . ASP A 1 175 ? -2.359 28.562 29.656 1 97.81 175 ASP A N 1
ATOM 1431 C CA . ASP A 1 175 ? -1.648 29.781 30.016 1 97.81 175 ASP A CA 1
ATOM 1432 C C . ASP A 1 175 ? -0.238 29.781 29.422 1 97.81 175 ASP A C 1
ATOM 1434 O O . ASP A 1 175 ? 0.732 29.5 30.125 1 97.81 175 ASP A O 1
ATOM 1438 N N . VAL A 1 176 ? -0.18 30.234 28.188 1 98 176 VAL A N 1
ATOM 1439 C CA . VAL A 1 176 ? 1.077 30.172 27.438 1 98 176 VAL A CA 1
ATOM 1440 C C . VAL A 1 176 ? 2.088 31.141 28.062 1 98 176 VAL A C 1
ATOM 1442 O O . VAL A 1 176 ? 3.268 30.797 28.203 1 98 176 VAL A O 1
ATOM 1445 N N . GLY A 1 177 ? 1.718 32.344 28.359 1 96.25 177 GLY A N 1
ATOM 1446 C CA . GLY A 1 177 ? 2.615 33.312 29.016 1 96.25 177 GLY A CA 1
ATOM 1447 C C . GLY A 1 177 ? 3.26 32.75 30.266 1 96.25 177 GLY A C 1
ATOM 1448 O O . GLY A 1 177 ? 4.477 32.812 30.438 1 96.25 177 GLY A O 1
ATOM 1449 N N . GLY A 1 178 ? 2.352 32.25 31.141 1 95.19 178 GLY A N 1
ATOM 1450 C CA . GLY A 1 178 ? 2.863 31.641 32.375 1 95.19 178 GLY A CA 1
ATOM 1451 C C . GLY A 1 178 ? 3.812 30.484 32.094 1 95.19 178 GLY A C 1
ATOM 1452 O O . GLY A 1 178 ? 4.828 30.328 32.781 1 95.19 178 GLY A O 1
ATOM 1453 N N . TYR A 1 179 ? 3.486 29.688 31.203 1 97.06 179 TYR A N 1
ATOM 1454 C CA . TYR A 1 179 ? 4.328 28.562 30.797 1 97.06 179 TYR A CA 1
ATOM 1455 C C . TYR A 1 179 ? 5.711 29.031 30.375 1 97.06 179 TYR A C 1
ATOM 1457 O O . TYR A 1 179 ? 6.727 28.5 30.812 1 97.06 179 TYR A O 1
ATOM 1465 N N . VAL A 1 180 ? 5.758 30.016 29.438 1 97.12 180 VAL A N 1
ATOM 1466 C CA . VAL A 1 180 ? 7.02 30.547 28.922 1 97.12 180 VAL A CA 1
ATOM 1467 C C . VAL A 1 180 ? 7.844 31.109 30.078 1 97.12 180 VAL A C 1
ATOM 1469 O O . VAL A 1 180 ? 9.047 30.875 30.172 1 97.12 180 VAL A O 1
ATOM 1472 N N . GLU A 1 181 ? 7.215 31.891 30.922 1 94.5 181 GLU A N 1
ATOM 1473 C CA . GLU A 1 181 ? 7.898 32.469 32.062 1 94.5 181 GLU A CA 1
ATOM 1474 C C . GLU A 1 181 ? 8.555 31.406 32.938 1 94.5 181 GLU A C 1
ATOM 1476 O O . GLU A 1 181 ? 9.703 31.562 33.344 1 94.5 181 GLU A O 1
ATOM 1481 N N . GLU A 1 182 ? 7.832 30.375 33.219 1 93.69 182 GLU A N 1
ATOM 1482 C CA . GLU A 1 182 ? 8.344 29.281 34.031 1 93.69 182 GLU A CA 1
ATOM 1483 C C . GLU A 1 182 ? 9.547 28.609 33.375 1 93.69 182 GLU A C 1
ATOM 1485 O O . GLU A 1 182 ? 10.523 28.281 34.062 1 93.69 182 GLU A O 1
ATOM 1490 N N . GLU A 1 183 ? 9.461 28.422 32.156 1 93.19 183 GLU A N 1
ATOM 1491 C CA . GLU A 1 183 ? 10.555 27.797 31.422 1 93.19 183 GLU A CA 1
ATOM 1492 C C . GLU A 1 183 ? 11.797 28.688 31.422 1 93.19 183 GLU A C 1
ATOM 1494 O O . GLU A 1 183 ? 12.922 28.188 31.516 1 93.19 183 GLU A O 1
ATOM 1499 N N . LEU A 1 184 ? 11.594 30 31.219 1 91.75 184 LEU A N 1
ATOM 1500 C CA . LEU A 1 184 ? 12.711 30.938 31.25 1 91.75 184 LEU A CA 1
ATOM 1501 C C . LEU A 1 184 ? 13.414 30.922 32.594 1 91.75 184 LEU A C 1
ATOM 1503 O O . LEU A 1 184 ? 14.641 31.031 32.688 1 91.75 184 LEU A O 1
ATOM 1507 N N . GLN A 1 185 ? 12.688 30.781 33.625 1 89.25 185 GLN A N 1
ATOM 1508 C CA . GLN A 1 185 ? 13.25 30.781 34.969 1 89.25 185 GLN A CA 1
ATOM 1509 C C . GLN A 1 185 ? 13.992 29.469 35.25 1 89.25 185 GLN A C 1
ATOM 1511 O O . GLN A 1 185 ? 14.953 29.453 36.031 1 89.25 185 GLN A O 1
ATOM 1516 N N . SER A 1 186 ? 13.523 28.422 34.75 1 83.62 186 SER A N 1
ATOM 1517 C CA . SER A 1 186 ? 14.133 27.125 35 1 83.62 186 SER A CA 1
ATOM 1518 C C . SER A 1 186 ? 15.477 27 34.281 1 83.62 186 SER A C 1
ATOM 1520 O O . SER A 1 186 ? 16.328 26.219 34.688 1 83.62 186 SER A O 1
ATOM 1522 N N . LEU A 1 187 ? 15.734 27.656 33.219 1 72.25 187 LEU A N 1
ATOM 1523 C CA . LEU A 1 187 ? 16.953 27.531 32.438 1 72.25 187 LEU A CA 1
ATOM 1524 C C . LEU A 1 187 ? 18 28.547 32.875 1 72.25 187 LEU A C 1
ATOM 1526 O O . LEU A 1 187 ? 19.172 28.438 32.5 1 72.25 187 LEU A O 1
ATOM 1530 N N . ASN A 1 188 ? 17.688 29.641 33.594 1 59.41 188 ASN A N 1
ATOM 1531 C CA . ASN A 1 188 ? 18.656 30.531 34.25 1 59.41 188 ASN A CA 1
ATOM 1532 C C . ASN A 1 188 ? 19.062 29.984 35.625 1 59.41 188 ASN A C 1
ATOM 1534 O O . ASN A 1 188 ? 18.25 29.422 36.344 1 59.41 188 ASN A O 1
ATOM 1538 N N . MET B 1 1 ? -12.141 1.876 -9.242 1 95.88 1 MET B N 1
ATOM 1539 C CA . MET B 1 1 ? -11.953 3.004 -8.336 1 95.88 1 MET B CA 1
ATOM 1540 C C . MET B 1 1 ? -10.477 3.387 -8.234 1 95.88 1 MET B C 1
ATOM 1542 O O . MET B 1 1 ? -9.602 2.611 -8.633 1 95.88 1 MET B O 1
ATOM 1546 N N . VAL B 1 2 ? -10.234 4.656 -7.805 1 98.19 2 VAL B N 1
ATOM 1547 C CA . VAL B 1 2 ? -8.859 5.125 -7.695 1 98.19 2 VAL B CA 1
ATOM 1548 C C . VAL B 1 2 ? -8.617 5.715 -6.309 1 98.19 2 VAL B C 1
ATOM 1550 O O . VAL B 1 2 ? -9.516 6.328 -5.727 1 98.19 2 VAL B O 1
ATOM 1553 N N . ILE B 1 3 ? -7.426 5.43 -5.793 1 98.5 3 ILE B N 1
ATOM 1554 C CA . ILE B 1 3 ? -6.988 5.973 -4.516 1 98.5 3 ILE B CA 1
ATOM 1555 C C . ILE B 1 3 ? -5.965 7.082 -4.75 1 98.5 3 ILE B C 1
ATOM 1557 O O . ILE B 1 3 ? -5.027 6.914 -5.531 1 98.5 3 ILE B O 1
ATOM 1561 N N . LEU B 1 4 ? -6.215 8.195 -4.18 1 98.81 4 LEU B N 1
ATOM 1562 C CA . LEU B 1 4 ? -5.238 9.281 -4.18 1 98.81 4 LEU B CA 1
ATOM 1563 C C . LEU B 1 4 ? -4.156 9.031 -3.133 1 98.81 4 LEU B C 1
ATOM 1565 O O . LEU B 1 4 ? -4.441 9.008 -1.934 1 98.81 4 LEU B O 1
ATOM 1569 N N . GLU B 1 5 ? -2.955 8.828 -3.604 1 98.31 5 GLU B N 1
ATOM 1570 C CA . GLU B 1 5 ? -1.805 8.656 -2.723 1 98.31 5 GLU B CA 1
ATOM 1571 C C . GLU B 1 5 ? -0.864 9.852 -2.799 1 98.31 5 GLU B C 1
ATOM 1573 O O . GLU B 1 5 ? -0.55 10.336 -3.891 1 98.31 5 GLU B O 1
ATOM 1578 N N . LEU B 1 6 ? -0.456 10.344 -1.649 1 98.5 6 LEU B N 1
ATOM 1579 C CA . LEU B 1 6 ? 0.524 11.422 -1.561 1 98.5 6 LEU B CA 1
ATOM 1580 C C . LEU B 1 6 ? 1.895 10.875 -1.169 1 98.5 6 LEU B C 1
ATOM 1582 O O . LEU B 1 6 ? 2.002 10.047 -0.265 1 98.5 6 LEU B O 1
ATOM 1586 N N . TYR B 1 7 ? 2.941 11.359 -1.908 1 97.94 7 TYR B N 1
ATOM 1587 C CA . TYR B 1 7 ? 4.305 10.906 -1.666 1 97.94 7 TYR B CA 1
ATOM 1588 C C . TYR B 1 7 ? 5.254 12.086 -1.5 1 97.94 7 TYR B C 1
ATOM 1590 O O . TYR B 1 7 ? 5.246 13.016 -2.311 1 97.94 7 TYR B O 1
ATOM 1598 N N . GLN B 1 8 ? 6.02 12.078 -0.423 1 97.5 8 GLN B N 1
ATOM 1599 C CA . GLN B 1 8 ? 7.129 13.008 -0.232 1 97.5 8 GLN B CA 1
ATOM 1600 C C . GLN B 1 8 ? 8.266 12.344 0.542 1 97.5 8 GLN B C 1
ATOM 1602 O O . GLN B 1 8 ? 8.148 12.094 1.742 1 97.5 8 GLN B O 1
ATOM 1607 N N . GLY B 1 9 ? 9.383 12.07 -0.091 1 93.94 9 GLY B N 1
ATOM 1608 C CA . GLY B 1 9 ? 10.445 11.32 0.562 1 93.94 9 GLY B CA 1
ATOM 1609 C C . GLY B 1 9 ? 9.992 9.953 1.053 1 93.94 9 GLY B C 1
ATOM 1610 O O . GLY B 1 9 ? 9.5 9.141 0.271 1 93.94 9 GLY B O 1
ATOM 1611 N N . ASP B 1 10 ? 10.102 9.773 2.4 1 91.56 10 ASP B N 1
ATOM 1612 C CA . ASP B 1 10 ? 9.703 8.492 2.984 1 91.56 10 ASP B CA 1
ATOM 1613 C C . ASP B 1 10 ? 8.234 8.516 3.408 1 91.56 10 ASP B C 1
ATOM 1615 O O . ASP B 1 10 ? 7.699 7.496 3.857 1 91.56 10 ASP B O 1
ATOM 1619 N N . TYR B 1 11 ? 7.688 9.617 3.244 1 93.62 11 TYR B N 1
ATOM 1620 C CA . TYR B 1 11 ? 6.281 9.781 3.6 1 93.62 11 TYR B CA 1
ATOM 1621 C C . TYR B 1 11 ? 5.379 9.266 2.486 1 93.62 11 TYR B C 1
ATOM 1623 O O . TYR B 1 11 ? 5.586 9.578 1.312 1 93.62 11 TYR B O 1
ATOM 1631 N N . GLN B 1 12 ? 4.469 8.445 2.775 1 95.69 12 GLN B N 1
ATOM 1632 C CA . GLN B 1 12 ? 3.441 7.914 1.886 1 95.69 12 GLN B CA 1
ATOM 1633 C C . GLN B 1 12 ? 2.094 7.82 2.596 1 95.69 12 GLN B C 1
ATOM 1635 O O . GLN B 1 12 ? 2.012 7.312 3.717 1 95.69 12 GLN B O 1
ATOM 1640 N N . LYS B 1 13 ? 0.987 8.305 1.896 1 96.5 13 LYS B N 1
ATOM 1641 C CA . LYS B 1 13 ? -0.33 8.266 2.523 1 96.5 13 LYS B CA 1
ATOM 1642 C C . LYS B 1 13 ? -1.429 8.047 1.487 1 96.5 13 LYS B C 1
ATOM 1644 O O . LYS B 1 13 ? -1.523 8.797 0.511 1 96.5 13 LYS B O 1
ATOM 1649 N N . ASP B 1 14 ? -2.23 7.02 1.649 1 97.75 14 ASP B N 1
ATOM 1650 C CA . ASP B 1 14 ? -3.52 6.93 0.973 1 97.75 14 ASP B CA 1
ATOM 1651 C C . ASP B 1 14 ? -4.52 7.93 1.551 1 97.75 14 ASP B C 1
ATOM 1653 O O . ASP B 1 14 ? -5.043 7.727 2.648 1 97.75 14 ASP B O 1
ATOM 1657 N N . LEU B 1 15 ? -4.84 8.992 0.845 1 98.31 15 LEU B N 1
ATOM 1658 C CA . LEU B 1 15 ? -5.629 10.078 1.415 1 98.31 15 LEU B CA 1
ATOM 1659 C C . LEU B 1 15 ? -7.121 9.789 1.288 1 98.31 15 LEU B C 1
ATOM 1661 O O . LEU B 1 15 ? -7.848 9.797 2.285 1 98.31 15 LEU B O 1
ATOM 1665 N N . VAL B 1 16 ? -7.586 9.516 0.114 1 98.75 16 VAL B N 1
ATOM 1666 C CA . VAL B 1 16 ? -9.008 9.336 -0.172 1 98.75 16 VAL B CA 1
ATOM 1667 C C . VAL B 1 16 ? -9.172 8.516 -1.448 1 98.75 16 VAL B C 1
ATOM 1669 O O . VAL B 1 16 ? -8.203 8.266 -2.168 1 98.75 16 VAL B O 1
ATOM 1672 N N . ALA B 1 17 ? -10.414 8.023 -1.681 1 98.69 17 ALA B N 1
ATOM 1673 C CA . ALA B 1 17 ? -10.734 7.254 -2.877 1 98.69 17 ALA B CA 1
ATOM 1674 C C . ALA B 1 17 ? -11.828 7.938 -3.691 1 98.69 17 ALA B C 1
ATOM 1676 O O . ALA B 1 17 ? -12.547 8.797 -3.178 1 98.69 17 ALA B O 1
ATOM 1677 N N . PHE B 1 18 ? -11.852 7.609 -5.004 1 98.62 18 PHE B N 1
ATOM 1678 C CA . PHE B 1 18 ? -12.859 8.086 -5.941 1 98.62 18 PHE B CA 1
ATOM 1679 C C . PHE B 1 18 ? -13.336 6.961 -6.852 1 98.62 18 PHE B C 1
ATOM 1681 O O . PHE B 1 18 ? -12.578 6.027 -7.129 1 98.62 18 PHE B O 1
ATOM 1688 N N . ASP B 1 19 ? -14.57 7.086 -7.336 1 97.25 19 ASP B N 1
ATOM 1689 C CA . ASP B 1 19 ? -15.094 6.098 -8.273 1 97.25 19 ASP B CA 1
ATOM 1690 C C . ASP B 1 19 ? -14.414 6.219 -9.633 1 97.25 19 ASP B C 1
ATOM 1692 O O . ASP B 1 19 ? -14.367 5.254 -10.398 1 97.25 19 ASP B O 1
ATOM 1696 N N . SER B 1 20 ? -13.922 7.438 -9.977 1 97.5 20 SER B N 1
ATOM 1697 C CA . SER B 1 20 ? -13.266 7.648 -11.258 1 97.5 20 SER B CA 1
ATOM 1698 C C . SER B 1 20 ? -12.078 8.586 -11.125 1 97.5 20 SER B C 1
ATOM 1700 O O . SER B 1 20 ? -12.023 9.406 -10.203 1 97.5 20 SER B O 1
ATOM 1702 N N . LEU B 1 21 ? -11.156 8.414 -12.062 1 97.81 21 LEU B N 1
ATOM 1703 C CA . LEU B 1 21 ? -9.992 9.297 -12.102 1 97.81 21 LEU B CA 1
ATOM 1704 C C . LEU B 1 21 ? -10.414 10.742 -12.359 1 97.81 21 LEU B C 1
ATOM 1706 O O . LEU B 1 21 ? -9.82 11.672 -11.82 1 97.81 21 LEU B O 1
ATOM 1710 N N . GLU B 1 22 ? -11.445 10.961 -13.172 1 98.25 22 GLU B N 1
ATOM 1711 C CA . GLU B 1 22 ? -11.961 12.289 -13.484 1 98.25 22 GLU B CA 1
ATOM 1712 C C . GLU B 1 22 ? -12.383 13.023 -12.211 1 98.25 22 GLU B C 1
ATOM 1714 O O . GLU B 1 22 ? -12.055 14.195 -12.023 1 98.25 22 GLU B O 1
ATOM 1719 N N . GLU B 1 23 ? -13.055 12.305 -11.312 1 98.5 23 GLU B N 1
ATOM 1720 C CA . GLU B 1 23 ? -13.445 12.906 -10.039 1 98.5 23 GLU B CA 1
ATOM 1721 C C . GLU B 1 23 ? -12.227 13.227 -9.18 1 98.5 23 GLU B C 1
ATOM 1723 O O . GLU B 1 23 ? -12.18 14.281 -8.539 1 98.5 23 GLU B O 1
ATOM 1728 N N . GLY B 1 24 ? -11.312 12.266 -9.164 1 98.75 24 GLY B N 1
ATOM 1729 C CA . GLY B 1 24 ? -10.078 12.516 -8.438 1 98.75 24 GLY B CA 1
ATOM 1730 C C . GLY B 1 24 ? -9.344 13.758 -8.906 1 98.75 24 GLY B C 1
ATOM 1731 O O . GLY B 1 24 ? -8.922 14.578 -8.094 1 98.75 24 GLY B O 1
ATOM 1732 N N . LYS B 1 25 ? -9.258 13.891 -10.195 1 98.19 25 LYS B N 1
ATOM 1733 C CA . LYS B 1 25 ? -8.57 15.039 -10.781 1 98.19 25 LYS B CA 1
ATOM 1734 C C . LYS B 1 25 ? -9.297 16.344 -10.461 1 98.19 25 LYS B C 1
ATOM 1736 O O . LYS B 1 25 ? -8.664 17.359 -10.219 1 98.19 25 LYS B O 1
ATOM 1741 N N . ALA B 1 26 ? -10.586 16.312 -10.492 1 98.44 26 ALA B N 1
ATOM 1742 C CA . ALA B 1 26 ? -11.367 17.484 -10.109 1 98.44 26 ALA B CA 1
ATOM 1743 C C . ALA B 1 26 ? -11.086 17.891 -8.664 1 98.44 26 ALA B C 1
ATOM 1745 O O . ALA B 1 26 ? -11.016 19.078 -8.352 1 98.44 26 ALA B O 1
ATOM 1746 N N . PHE B 1 27 ? -10.922 16.891 -7.852 1 98.75 27 PHE B N 1
ATOM 1747 C CA . PHE B 1 27 ? -10.633 17.141 -6.441 1 98.75 27 PHE B CA 1
ATOM 1748 C C . PHE B 1 27 ? -9.266 17.781 -6.277 1 98.75 27 PHE B C 1
ATOM 1750 O O . PHE B 1 27 ? -9.141 18.844 -5.66 1 98.75 27 PHE B O 1
ATOM 1757 N N . VAL B 1 28 ? -8.203 17.203 -6.883 1 98.69 28 VAL B N 1
ATOM 1758 C CA . VAL B 1 28 ? -6.848 17.672 -6.633 1 98.69 28 VAL B CA 1
ATOM 1759 C C . VAL B 1 28 ? -6.648 19.031 -7.297 1 98.69 28 VAL B C 1
ATOM 1761 O O . VAL B 1 28 ? -5.812 19.828 -6.859 1 98.69 28 VAL B O 1
ATOM 1764 N N . ALA B 1 29 ? -7.422 19.297 -8.32 1 98.19 29 ALA B N 1
ATOM 1765 C CA . ALA B 1 29 ? -7.344 20.594 -8.984 1 98.19 29 ALA B CA 1
ATOM 1766 C C . ALA B 1 29 ? -7.707 21.719 -8.023 1 98.19 29 ALA B C 1
ATOM 1768 O O . ALA B 1 29 ? -7.371 22.891 -8.266 1 98.19 29 ALA B O 1
ATOM 1769 N N . GLN B 1 30 ? -8.391 21.406 -6.898 1 98.19 30 GLN B N 1
ATOM 1770 C CA . GLN B 1 30 ? -8.812 22.406 -5.922 1 98.19 30 GLN B CA 1
ATOM 1771 C C . GLN B 1 30 ? -7.703 22.688 -4.914 1 98.19 30 GLN B C 1
ATOM 1773 O O . GLN B 1 30 ? -7.785 23.656 -4.148 1 98.19 30 GLN B O 1
ATOM 1778 N N . ILE B 1 31 ? -6.684 21.859 -4.871 1 98.5 31 ILE B N 1
ATOM 1779 C CA . ILE B 1 31 ? -5.609 22.031 -3.896 1 98.5 31 ILE B CA 1
ATOM 1780 C C . ILE B 1 31 ? -4.668 23.141 -4.348 1 98.5 31 ILE B C 1
ATOM 1782 O O . ILE B 1 31 ? -4.113 23.078 -5.445 1 98.5 31 ILE B O 1
ATOM 1786 N N . PRO B 1 32 ? -4.461 24.156 -3.484 1 98.44 32 PRO B N 1
ATOM 1787 C CA . PRO B 1 32 ? -3.479 25.172 -3.848 1 98.44 32 PRO B CA 1
ATOM 1788 C C . PRO B 1 32 ? -2.092 24.594 -4.113 1 98.44 32 PRO B C 1
ATOM 1790 O O . PRO B 1 32 ? -1.609 23.766 -3.34 1 98.44 32 PRO B O 1
ATOM 1793 N N . GLY B 1 33 ? -1.512 25 -5.242 1 97.94 33 GLY B N 1
ATOM 1794 C CA . GLY B 1 33 ? -0.177 24.516 -5.57 1 97.94 33 GLY B CA 1
ATOM 1795 C C . GLY B 1 33 ? -0.182 23.281 -6.445 1 97.94 33 GLY B C 1
ATOM 1796 O O . GLY B 1 33 ? 0.877 22.781 -6.824 1 97.94 33 GLY B O 1
ATOM 1797 N N . TYR B 1 34 ? -1.407 22.844 -6.754 1 98.56 34 TYR B N 1
ATOM 1798 C CA . TYR B 1 34 ? -1.529 21.703 -7.637 1 98.56 34 TYR B CA 1
ATOM 1799 C C . TYR B 1 34 ? -0.979 22.016 -9.023 1 98.56 34 TYR B C 1
ATOM 1801 O O . TYR B 1 34 ? -1.25 23.078 -9.578 1 98.56 34 TYR B O 1
ATOM 1809 N N . THR B 1 35 ? -0.179 21.047 -9.539 1 98 35 THR B N 1
ATOM 1810 C CA . THR B 1 35 ? 0.393 21.219 -10.875 1 98 35 THR B CA 1
ATOM 1811 C C . THR B 1 35 ? 0.388 19.891 -11.625 1 98 35 THR B C 1
ATOM 1813 O O . THR B 1 35 ? 0.708 18.844 -11.062 1 98 35 THR B O 1
ATOM 1816 N N . LEU B 1 36 ? -0.102 19.891 -12.805 1 96.81 36 LEU B N 1
ATOM 1817 C CA . LEU B 1 36 ? 0.023 18.797 -13.773 1 96.81 36 LEU B CA 1
ATOM 1818 C C . LEU B 1 36 ? 0.889 19.219 -14.953 1 96.81 36 LEU B C 1
ATOM 1820 O O . LEU B 1 36 ? 0.539 20.156 -15.68 1 96.81 36 LEU B O 1
ATOM 1824 N N . GLU B 1 37 ? 2.066 18.641 -15.016 1 95.31 37 GLU B N 1
ATOM 1825 C CA . GLU B 1 37 ? 2.947 19.078 -16.094 1 95.31 37 GLU B CA 1
ATOM 1826 C C . GLU B 1 37 ? 3.59 17.875 -16.797 1 95.31 37 GLU B C 1
ATOM 1828 O O . GLU B 1 37 ? 3.49 16.75 -16.312 1 95.31 37 GLU B O 1
ATOM 1833 N N . ASN B 1 38 ? 4.102 18.156 -18.016 1 92.88 38 ASN B N 1
ATOM 1834 C CA . ASN B 1 38 ? 4.828 17.141 -18.781 1 92.88 38 ASN B CA 1
ATOM 1835 C C . ASN B 1 38 ? 6.336 17.312 -18.641 1 92.88 38 ASN B C 1
ATOM 1837 O O . ASN B 1 38 ? 6.875 18.391 -18.859 1 92.88 38 ASN B O 1
ATOM 1841 N N . GLU B 1 39 ? 6.938 16.375 -18.031 1 89.5 39 GLU B N 1
ATOM 1842 C CA . GLU B 1 39 ? 8.391 16.344 -17.938 1 89.5 39 GLU B CA 1
ATOM 1843 C C . GLU B 1 39 ? 8.977 15.195 -18.75 1 89.5 39 GLU B C 1
ATOM 1845 O O . GLU B 1 39 ? 8.859 14.031 -18.375 1 89.5 39 GLU B O 1
ATOM 1850 N N . ASP B 1 40 ? 9.656 15.57 -19.828 1 91.25 40 ASP B N 1
ATOM 1851 C CA . ASP B 1 40 ? 10.328 14.594 -20.688 1 91.25 40 ASP B CA 1
ATOM 1852 C C . ASP B 1 40 ? 9.344 13.547 -21.188 1 91.25 40 ASP B C 1
ATOM 1854 O O . ASP B 1 40 ? 9.617 12.344 -21.141 1 91.25 40 ASP B O 1
ATOM 1858 N N . GLY B 1 41 ? 8.141 13.953 -21.531 1 91.31 41 GLY B N 1
ATOM 1859 C CA . GLY B 1 41 ? 7.168 13.047 -22.125 1 91.31 41 GLY B CA 1
ATOM 1860 C C . GLY B 1 41 ? 6.316 12.328 -21.094 1 91.31 41 GLY B C 1
ATOM 1861 O O . GLY B 1 41 ? 5.43 11.547 -21.453 1 91.31 41 GLY B O 1
ATOM 1862 N N . PHE B 1 42 ? 6.664 12.523 -19.766 1 90.75 42 PHE B N 1
ATOM 1863 C CA . PHE B 1 42 ? 5.883 11.875 -18.703 1 90.75 42 PHE B CA 1
ATOM 1864 C C . PHE B 1 42 ? 5.066 12.906 -17.938 1 90.75 42 PHE B C 1
ATOM 1866 O O . PHE B 1 42 ? 5.559 13.992 -17.625 1 90.75 42 PHE B O 1
ATOM 1873 N N . GLU B 1 43 ? 3.797 12.609 -17.797 1 92.75 43 GLU B N 1
ATOM 1874 C CA . GLU B 1 43 ? 2.941 13.453 -16.969 1 92.75 43 GLU B CA 1
ATOM 1875 C C . GLU B 1 43 ? 3.33 13.352 -15.492 1 92.75 43 GLU B C 1
ATOM 1877 O O . GLU B 1 43 ? 3.432 12.258 -14.945 1 92.75 43 GLU B O 1
ATOM 1882 N N . VAL B 1 44 ? 3.711 14.5 -14.953 1 95.69 44 VAL B N 1
ATOM 1883 C CA . VAL B 1 44 ? 4.012 14.586 -13.531 1 95.69 44 VAL B CA 1
ATOM 1884 C C . VAL B 1 44 ? 2.949 15.43 -12.828 1 95.69 44 VAL B C 1
ATOM 1886 O O . VAL B 1 44 ? 2.537 16.469 -13.336 1 95.69 44 VAL B O 1
ATOM 1889 N N . GLU B 1 45 ? 2.391 14.953 -11.773 1 97.88 45 GLU B N 1
ATOM 1890 C CA . GLU B 1 45 ? 1.336 15.57 -10.969 1 97.88 45 GLU B CA 1
ATOM 1891 C C . GLU B 1 45 ? 1.776 15.742 -9.523 1 97.88 45 GLU B C 1
ATOM 1893 O O . GLU B 1 45 ? 2.213 14.789 -8.883 1 97.88 45 GLU B O 1
ATOM 1898 N N . TYR B 1 46 ? 1.765 16.969 -9 1 98.44 46 TYR B N 1
ATOM 1899 C CA . TYR B 1 46 ? 2.244 17.188 -7.637 1 98.44 46 TYR B CA 1
ATOM 1900 C C . TYR B 1 46 ? 1.601 18.422 -7.031 1 98.44 46 TYR B C 1
ATOM 1902 O O . TYR B 1 46 ? 0.901 19.172 -7.719 1 98.44 46 TYR B O 1
ATOM 1910 N N . VAL B 1 47 ? 1.75 18.625 -5.762 1 98.5 47 VAL B N 1
ATOM 1911 C CA . VAL B 1 47 ? 1.378 19.812 -5.004 1 98.5 47 VAL B CA 1
ATOM 1912 C C . VAL B 1 47 ? 2.627 20.453 -4.41 1 98.5 47 VAL B C 1
ATOM 1914 O O . VAL B 1 47 ? 3.463 19.766 -3.811 1 98.5 47 VAL B O 1
ATOM 1917 N N . ASN B 1 48 ? 2.801 21.688 -4.664 1 98.31 48 ASN B N 1
ATOM 1918 C CA . ASN B 1 48 ? 3.82 22.453 -3.959 1 98.31 48 ASN B CA 1
ATOM 1919 C C . ASN B 1 48 ? 3.324 22.922 -2.592 1 98.31 48 ASN B C 1
ATOM 1921 O O . ASN B 1 48 ? 2.449 23.781 -2.506 1 98.31 48 ASN B O 1
ATOM 1925 N N . PRO B 1 49 ? 3.936 22.406 -1.565 1 97.62 49 PRO B N 1
ATOM 1926 C CA . PRO B 1 49 ? 3.385 22.656 -0.232 1 97.62 49 PRO B CA 1
ATOM 1927 C C . PRO B 1 49 ? 3.553 24.109 0.205 1 97.62 49 PRO B C 1
ATOM 1929 O O . PRO B 1 49 ? 2.906 24.547 1.159 1 97.62 49 PRO B O 1
ATOM 1932 N N . LYS B 1 50 ? 4.379 24.906 -0.401 1 97.12 50 LYS B N 1
ATOM 1933 C CA . LYS B 1 50 ? 4.559 26.312 -0.062 1 97.12 50 LYS B CA 1
ATOM 1934 C C . LYS B 1 50 ? 3.264 27.094 -0.259 1 97.12 50 LYS B C 1
ATOM 1936 O O . LYS B 1 50 ? 3.09 28.172 0.314 1 97.12 50 LYS B O 1
ATOM 1941 N N . HIS B 1 51 ? 2.406 26.547 -1.088 1 97.88 51 HIS B N 1
ATOM 1942 C CA . HIS B 1 51 ? 1.162 27.234 -1.399 1 97.88 51 HIS B CA 1
ATOM 1943 C C . HIS B 1 51 ? 0.041 26.812 -0.457 1 97.88 51 HIS B C 1
ATOM 1945 O O . HIS B 1 51 ? -1.075 27.328 -0.541 1 97.88 51 HIS B O 1
ATOM 1951 N N . LEU B 1 52 ? 0.266 25.906 0.389 1 98.06 52 LEU B N 1
ATOM 1952 C CA . LEU B 1 52 ? -0.715 25.469 1.382 1 98.06 52 LEU B CA 1
ATOM 1953 C C . LEU B 1 52 ? -0.717 26.422 2.584 1 98.06 52 LEU B C 1
ATOM 1955 O O . LEU B 1 52 ? 0.333 26.922 2.977 1 98.06 52 LEU B O 1
ATOM 1959 N N . SER B 1 53 ? -1.882 26.609 3.146 1 97.81 53 SER B N 1
ATOM 1960 C CA . SER B 1 53 ? -1.991 27.391 4.371 1 97.81 53 SER B CA 1
ATOM 1961 C C . SER B 1 53 ? -1.769 26.531 5.605 1 97.81 53 SER B C 1
ATOM 1963 O O . SER B 1 53 ? -1.625 25.312 5.496 1 97.81 53 SER B O 1
ATOM 1965 N N . ASP B 1 54 ? -1.716 27.141 6.738 1 97.75 54 ASP B N 1
ATOM 1966 C CA . ASP B 1 54 ? -1.556 26.406 7.988 1 97.75 54 ASP B CA 1
ATOM 1967 C C . ASP B 1 54 ? -2.605 25.312 8.117 1 97.75 54 ASP B C 1
ATOM 1969 O O . ASP B 1 54 ? -2.299 24.203 8.562 1 97.75 54 ASP B O 1
ATOM 1973 N N . TYR B 1 55 ? -3.721 25.703 7.789 1 98.38 55 TYR B N 1
ATOM 1974 C CA . TYR B 1 55 ? -4.84 24.766 7.746 1 98.38 55 TYR B CA 1
ATOM 1975 C C . TYR B 1 55 ? -5.824 25.141 6.648 1 98.38 55 TYR B C 1
ATOM 1977 O O . TYR B 1 55 ? -6.105 26.328 6.434 1 98.38 55 TYR B O 1
ATOM 1985 N N . MET B 1 56 ? -6.367 24.172 5.992 1 98.38 56 MET B N 1
ATOM 1986 C CA . MET B 1 56 ? -7.445 24.359 5.027 1 98.38 56 MET B CA 1
ATOM 1987 C C . MET B 1 56 ? -8.289 23.094 4.891 1 98.38 56 MET B C 1
ATOM 1989 O O . MET B 1 56 ? -7.875 22.016 5.328 1 98.38 56 MET B O 1
ATOM 1993 N N . GLU B 1 57 ? -9.461 23.266 4.32 1 98.44 57 GLU B N 1
ATOM 1994 C CA . GLU B 1 57 ? -10.383 22.172 4.043 1 98.44 57 GLU B CA 1
ATOM 1995 C C . GLU B 1 57 ? -10.82 22.172 2.58 1 98.44 57 GLU B C 1
ATOM 1997 O O . GLU B 1 57 ? -11.141 23.219 2.023 1 98.44 57 GLU B O 1
ATOM 2002 N N . ILE B 1 58 ? -10.695 21.094 1.985 1 98.38 58 ILE B N 1
ATOM 2003 C CA . ILE B 1 58 ? -11.305 20.906 0.672 1 98.38 58 ILE B CA 1
ATOM 2004 C C . ILE B 1 58 ? -12.594 20.094 0.808 1 98.38 58 ILE B C 1
ATOM 2006 O O . ILE B 1 58 ? -12.602 19.016 1.409 1 98.38 58 ILE B O 1
ATOM 2010 N N . VAL B 1 59 ? -13.695 20.719 0.297 1 98.25 59 VAL B N 1
ATOM 2011 C CA . VAL B 1 59 ? -14.992 20.047 0.351 1 98.25 59 VAL B CA 1
ATOM 2012 C C . VAL B 1 59 ? -15.328 19.453 -1.016 1 98.25 59 VAL B C 1
ATOM 2014 O O . VA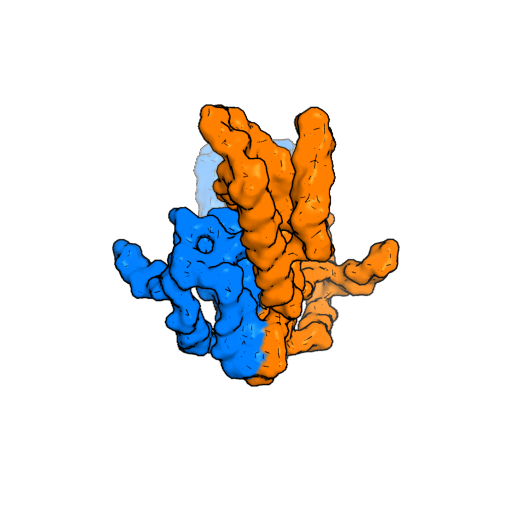L B 1 59 ? -15.258 20.141 -2.033 1 98.25 59 VAL B O 1
ATOM 2017 N N . PHE B 1 60 ? -15.586 18.188 -1.031 1 98.38 60 PHE B N 1
ATOM 2018 C CA . PHE B 1 60 ? -15.953 17.469 -2.242 1 98.38 60 PHE B CA 1
ATOM 2019 C C . PHE B 1 60 ? -17.109 16.516 -1.975 1 98.38 60 PHE B C 1
ATOM 2021 O O . PHE B 1 60 ? -17.016 15.617 -1.14 1 98.38 60 PHE B O 1
ATOM 2028 N N . ASN B 1 61 ? -18.281 16.734 -2.582 1 97.94 61 ASN B N 1
ATOM 2029 C CA . ASN B 1 61 ? -19.5 15.984 -2.332 1 97.94 61 ASN B CA 1
ATOM 2030 C C . ASN B 1 61 ? -19.844 15.945 -0.845 1 97.94 61 ASN B C 1
ATOM 2032 O O . ASN B 1 61 ? -20.234 14.906 -0.318 1 97.94 61 ASN B O 1
ATOM 2036 N N . GLY B 1 62 ? -19.641 17.062 -0.209 1 98.06 62 GLY B N 1
ATOM 2037 C CA . GLY B 1 62 ? -19.984 17.203 1.2 1 98.06 62 GLY B CA 1
ATOM 2038 C C . GLY B 1 62 ? -18.922 16.656 2.123 1 98.06 62 GLY B C 1
ATOM 2039 O O . GLY B 1 62 ? -18.953 16.891 3.332 1 98.06 62 GLY B O 1
ATOM 2040 N N . ASN B 1 63 ? -17.953 15.859 1.587 1 98.62 63 ASN B N 1
ATOM 2041 C CA . ASN B 1 63 ? -16.828 15.352 2.375 1 98.62 63 ASN B CA 1
ATOM 2042 C C . ASN B 1 63 ? -15.805 16.453 2.656 1 98.62 63 ASN B C 1
ATOM 2044 O O . ASN B 1 63 ? -15.484 17.25 1.773 1 98.62 63 ASN B O 1
ATOM 2048 N N . ILE B 1 64 ? -15.344 16.516 3.926 1 98.75 64 ILE B N 1
ATOM 2049 C CA . ILE B 1 64 ? -14.375 17.531 4.32 1 98.75 64 ILE B CA 1
ATOM 2050 C C . ILE B 1 64 ? -12.992 16.891 4.457 1 98.75 64 ILE B C 1
ATOM 2052 O O . ILE B 1 64 ? -12.797 16 5.277 1 98.75 64 ILE B O 1
ATOM 2056 N N . VAL B 1 65 ? -12.055 17.344 3.623 1 98.75 65 VAL B N 1
ATOM 2057 C CA . VAL B 1 65 ? -10.688 16.844 3.639 1 98.75 65 VAL B CA 1
ATOM 2058 C C . VAL B 1 65 ? -9.766 17.891 4.254 1 98.75 65 VAL B C 1
ATOM 2060 O O . VAL B 1 65 ? -9.531 18.953 3.658 1 98.75 65 VAL B O 1
ATOM 2063 N N . PRO B 1 66 ? -9.211 17.609 5.473 1 98.69 66 PRO B N 1
ATOM 2064 C CA . PRO B 1 66 ? -8.258 18.547 6.062 1 98.69 66 PRO B CA 1
ATOM 2065 C C . PRO B 1 66 ? -6.871 18.453 5.43 1 98.69 66 PRO B C 1
ATOM 2067 O O . PRO B 1 66 ? -6.398 17.359 5.121 1 98.69 66 PRO B O 1
ATOM 2070 N N . LEU B 1 67 ? -6.301 19.594 5.188 1 98.38 67 LEU B N 1
ATOM 2071 C CA . LEU B 1 67 ? -4.934 19.734 4.699 1 98.38 67 LEU B CA 1
ATOM 2072 C C . LEU B 1 67 ? -4.18 20.812 5.473 1 98.38 67 LEU B C 1
ATOM 2074 O O . LEU B 1 67 ? -4.77 21.812 5.891 1 98.38 67 LEU B O 1
ATOM 2078 N N . SER B 1 68 ? -2.93 20.562 5.691 1 98.31 68 SER B N 1
ATOM 2079 C CA . SER B 1 68 ? -2.062 21.516 6.375 1 98.31 68 SER B CA 1
ATOM 2080 C C . SER B 1 68 ? -0.665 21.531 5.766 1 98.31 68 SER B C 1
ATOM 2082 O O . SER B 1 68 ? -0.119 20.469 5.434 1 98.31 68 SER B O 1
ATOM 2084 N N . ARG B 1 69 ? -0.057 22.672 5.688 1 97.5 69 ARG B N 1
ATOM 2085 C CA . ARG B 1 69 ? 1.316 22.75 5.199 1 97.5 69 ARG B CA 1
ATOM 2086 C C . ARG B 1 69 ? 2.271 22.016 6.133 1 97.5 69 ARG B C 1
ATOM 2088 O O . ARG B 1 69 ? 3.359 21.609 5.723 1 97.5 69 ARG B O 1
ATOM 2095 N N . PHE B 1 70 ? 1.871 21.828 7.352 1 97.69 70 PHE B N 1
ATOM 2096 C CA . PHE B 1 70 ? 2.748 21.234 8.352 1 97.69 70 PHE B CA 1
ATOM 2097 C C . PHE B 1 70 ? 2.875 19.734 8.141 1 97.69 70 PHE B C 1
ATOM 2099 O O . PHE B 1 70 ? 3.691 19.078 8.781 1 97.69 70 PHE B O 1
ATOM 2106 N N . SER B 1 71 ? 2.104 19.219 7.25 1 97.25 71 SER B N 1
ATOM 2107 C CA . SER B 1 71 ? 2.18 17.797 6.945 1 97.25 71 SER B CA 1
ATOM 2108 C C . SER B 1 71 ? 3.338 17.484 6.004 1 97.25 71 SER B C 1
ATOM 2110 O O . SER B 1 71 ? 3.688 16.328 5.793 1 97.25 71 SER B O 1
ATOM 2112 N N . PHE B 1 72 ? 3.979 18.609 5.406 1 97.38 72 PHE B N 1
ATOM 2113 C CA . PHE B 1 72 ? 4.895 18.406 4.293 1 97.38 72 PHE B CA 1
ATOM 2114 C C . PHE B 1 72 ? 6.148 19.25 4.453 1 97.38 72 PHE B C 1
ATOM 2116 O O . PHE B 1 72 ? 6.117 20.281 5.129 1 97.38 72 PHE B O 1
ATOM 2123 N N . ASN B 1 73 ? 7.258 18.734 3.906 1 95.62 73 ASN B N 1
ATOM 2124 C CA . ASN B 1 73 ? 8.445 19.562 3.717 1 95.62 73 ASN B CA 1
ATOM 2125 C C . ASN B 1 73 ? 8.25 20.578 2.602 1 95.62 73 ASN B C 1
ATOM 2127 O O . ASN B 1 73 ? 7.973 20.219 1.458 1 95.62 73 ASN B O 1
ATOM 2131 N N . SER B 1 74 ? 8.406 21.781 2.951 1 94.06 74 SER B N 1
ATOM 2132 C CA . SER B 1 74 ? 8.117 22.859 2.004 1 94.06 74 SER B CA 1
ATOM 2133 C C . SER B 1 74 ? 9.133 22.875 0.866 1 94.06 74 SER B C 1
ATOM 2135 O O . SER B 1 74 ? 8.898 23.5 -0.172 1 94.06 74 SER B O 1
ATOM 2137 N N . GLU B 1 75 ? 10.219 22.281 1.041 1 94.19 75 GLU B N 1
ATOM 2138 C CA . GLU B 1 75 ? 11.305 22.359 0.069 1 94.19 75 GLU B CA 1
ATOM 2139 C C . GLU B 1 75 ? 11.148 21.312 -1.029 1 94.19 75 GLU B C 1
ATOM 2141 O O . GLU B 1 75 ? 11.898 21.312 -2.006 1 94.19 75 GLU B O 1
ATOM 2146 N N . GLU B 1 76 ? 10.281 20.438 -0.845 1 96.94 76 GLU B N 1
ATOM 2147 C CA . GLU B 1 76 ? 10.062 19.375 -1.813 1 96.94 76 GLU B CA 1
ATOM 2148 C C . GLU B 1 76 ? 8.586 19.266 -2.195 1 96.94 76 GLU B C 1
ATOM 2150 O O . GLU B 1 76 ? 7.707 19.406 -1.344 1 96.94 76 GLU B O 1
ATOM 2155 N N . ASN B 1 77 ? 8.367 19 -3.445 1 97.75 77 ASN B N 1
ATOM 2156 C CA . ASN B 1 77 ? 6.992 18.781 -3.889 1 97.75 77 ASN B CA 1
ATOM 2157 C C . ASN B 1 77 ? 6.414 17.5 -3.314 1 97.75 77 ASN B C 1
ATOM 2159 O O . ASN B 1 77 ? 7.16 16.594 -2.922 1 97.75 77 ASN B O 1
ATOM 2163 N N . VAL B 1 78 ? 5.09 17.484 -3.174 1 98.44 78 VAL B N 1
ATOM 2164 C CA . VAL B 1 78 ? 4.348 16.281 -2.811 1 98.44 78 VAL B CA 1
ATOM 2165 C C . VAL B 1 78 ? 3.793 15.609 -4.07 1 98.44 78 VAL B C 1
ATOM 2167 O O . VAL B 1 78 ? 2.906 16.156 -4.73 1 98.44 78 VAL B O 1
ATOM 2170 N N . ASP B 1 79 ? 4.27 14.469 -4.363 1 98.19 79 ASP B N 1
ATOM 2171 C CA . ASP B 1 79 ? 3.836 13.773 -5.57 1 98.19 79 ASP B CA 1
ATOM 2172 C C . ASP B 1 79 ? 2.439 13.18 -5.395 1 98.19 79 ASP B C 1
ATOM 2174 O O . ASP B 1 79 ? 2.123 12.633 -4.34 1 98.19 79 ASP B O 1
ATOM 2178 N N . ILE B 1 80 ? 1.666 13.328 -6.398 1 98.56 80 ILE B N 1
ATOM 2179 C CA . ILE B 1 80 ? 0.344 12.719 -6.477 1 98.56 80 ILE B CA 1
ATOM 2180 C C . ILE B 1 80 ? 0.416 11.438 -7.309 1 98.56 80 ILE B C 1
ATOM 2182 O O . ILE B 1 80 ? 0.832 11.469 -8.469 1 98.56 80 ILE B O 1
ATOM 2186 N N . ILE B 1 81 ? 0.04 10.406 -6.703 1 97.81 81 ILE B N 1
ATOM 2187 C CA . ILE B 1 81 ? 0.015 9.102 -7.367 1 97.81 81 ILE B CA 1
ATOM 2188 C C . ILE B 1 81 ? -1.392 8.516 -7.293 1 97.81 81 ILE B C 1
ATOM 2190 O O . ILE B 1 81 ? -2.049 8.586 -6.254 1 97.81 81 ILE B O 1
ATOM 2194 N N . TRP B 1 82 ? -1.82 8.031 -8.43 1 97.69 82 TRP B N 1
ATOM 2195 C CA . TRP B 1 82 ? -3.127 7.391 -8.5 1 97.69 82 TRP B CA 1
ATOM 2196 C C . TRP B 1 82 ? -2.984 5.871 -8.531 1 97.69 82 TRP B C 1
ATOM 2198 O O . TRP B 1 82 ? -2.305 5.324 -9.398 1 97.69 82 TRP B O 1
ATOM 2208 N N . LYS B 1 83 ? -3.627 5.254 -7.535 1 96.94 83 LYS B N 1
ATOM 2209 C CA . LYS B 1 83 ? -3.615 3.797 -7.449 1 96.94 83 LYS B CA 1
ATOM 2210 C C . LYS B 1 83 ? -4.984 3.217 -7.801 1 96.94 83 LYS B C 1
ATOM 2212 O O . LYS B 1 83 ? -5.988 3.564 -7.176 1 96.94 83 LYS B O 1
ATOM 2217 N N . GLU B 1 84 ? -5.012 2.379 -8.797 1 97.5 84 GLU B N 1
ATOM 2218 C CA . GLU B 1 84 ? -6.246 1.677 -9.141 1 97.5 84 GLU B CA 1
ATOM 2219 C C . GLU B 1 84 ? -6.504 0.517 -8.18 1 97.5 84 GLU B C 1
ATOM 2221 O O . GLU B 1 84 ? -5.578 -0.212 -7.82 1 97.5 84 GLU B O 1
ATOM 2226 N N . ILE B 1 85 ? -7.801 0.429 -7.762 1 98 85 ILE B N 1
ATOM 2227 C CA . ILE B 1 85 ? -8.211 -0.674 -6.898 1 98 85 ILE B CA 1
ATOM 2228 C C . ILE B 1 85 ? -9.648 -1.073 -7.219 1 98 85 ILE B C 1
ATOM 2230 O O . ILE B 1 85 ? -10.492 -0.215 -7.473 1 98 85 ILE B O 1
ATOM 2234 N N . SER B 1 86 ? -9.93 -2.377 -7.246 1 98.38 86 SER B N 1
ATOM 2235 C CA . SER B 1 86 ? -11.281 -2.85 -7.539 1 98.38 86 SER B CA 1
ATOM 2236 C C . SER B 1 86 ? -12.164 -2.791 -6.297 1 98.38 86 SER B C 1
ATOM 2238 O O . SER B 1 86 ? -11.766 -3.23 -5.219 1 98.38 86 SER B O 1
ATOM 2240 N N . ASN B 1 87 ? -13.281 -2.156 -6.41 1 98.06 87 ASN B N 1
ATOM 2241 C CA . ASN B 1 87 ? -14.328 -2.217 -5.398 1 98.06 87 ASN B CA 1
ATOM 2242 C C . ASN B 1 87 ? -15.258 -3.404 -5.629 1 98.06 87 ASN B C 1
ATOM 2244 O O . ASN B 1 87 ? -16.078 -3.393 -6.551 1 98.06 87 ASN B O 1
ATOM 2248 N N . LEU B 1 88 ? -15.211 -4.359 -4.707 1 98.44 88 LEU B N 1
ATOM 2249 C CA . LEU B 1 88 ? -15.938 -5.605 -4.938 1 98.44 88 LEU B CA 1
ATOM 2250 C C . LEU B 1 88 ? -17.406 -5.449 -4.57 1 98.44 88 LEU B C 1
ATOM 2252 O O . LEU B 1 88 ? -18.219 -6.324 -4.879 1 98.44 88 LEU B O 1
ATOM 2256 N N . SER B 1 89 ? -17.75 -4.402 -3.941 1 97.94 89 SER B N 1
ATOM 2257 C CA . SER B 1 89 ? -19.156 -4.133 -3.668 1 97.94 89 SER B CA 1
ATOM 2258 C C . SER B 1 89 ? -19.922 -3.795 -4.949 1 97.94 89 SER B C 1
ATOM 2260 O O . SER B 1 89 ? -21.141 -3.877 -4.988 1 97.94 89 SER B O 1
ATOM 2262 N N . VAL B 1 90 ? -19.234 -3.338 -5.941 1 96.38 90 VAL B N 1
ATOM 2263 C CA . VAL B 1 90 ? -19.828 -3.018 -7.238 1 96.38 90 VAL B CA 1
ATOM 2264 C C . VAL B 1 90 ? -19.781 -4.25 -8.141 1 96.38 90 VAL B C 1
ATOM 2266 O O . VAL B 1 90 ? -18.734 -4.863 -8.32 1 96.38 90 VAL B O 1
ATOM 2269 N N . LYS B 1 91 ? -20.969 -4.633 -8.672 1 96.88 91 LYS B N 1
ATOM 2270 C CA . LYS B 1 91 ? -21.047 -5.797 -9.555 1 96.88 91 LYS B CA 1
ATOM 2271 C C . LYS B 1 91 ? -20.219 -5.59 -10.82 1 96.88 91 LYS B C 1
ATOM 2273 O O . LYS B 1 91 ? -20.312 -4.543 -11.461 1 96.88 91 LYS B O 1
ATOM 2278 N N . ASN B 1 92 ? -19.422 -6.52 -11.047 1 94.31 92 ASN B N 1
ATOM 2279 C CA . ASN B 1 92 ? -18.578 -6.57 -12.234 1 94.31 92 ASN B CA 1
ATOM 2280 C C . ASN B 1 92 ? -18.297 -8.008 -12.664 1 94.31 92 ASN B C 1
ATOM 2282 O O . ASN B 1 92 ? -18.391 -8.93 -11.859 1 94.31 92 ASN B O 1
ATOM 2286 N N . ASP B 1 93 ? -18.172 -8.297 -13.914 1 95.06 93 ASP B N 1
ATOM 2287 C CA . ASP B 1 93 ? -17.875 -9.641 -14.406 1 95.06 93 ASP B CA 1
ATOM 2288 C C . ASP B 1 93 ? -16.484 -9.695 -15.031 1 95.06 93 ASP B C 1
ATOM 2290 O O . ASP B 1 93 ? -16.328 -10.125 -16.172 1 95.06 93 ASP B O 1
ATOM 2294 N N . LYS B 1 94 ? -15.523 -9.266 -14.188 1 97 94 LYS B N 1
ATOM 2295 C CA . LYS B 1 94 ? -14.148 -9.242 -14.68 1 97 94 LYS B CA 1
ATOM 2296 C C . LYS B 1 94 ? -13.156 -9.523 -13.555 1 97 94 LYS B C 1
ATOM 2298 O O . LYS B 1 94 ? -13.516 -9.477 -12.375 1 97 94 LYS B O 1
ATOM 2303 N N . VAL B 1 95 ? -11.914 -9.852 -14 1 98.44 95 VAL B N 1
ATOM 2304 C CA . VAL B 1 95 ? -10.797 -9.969 -13.062 1 98.44 95 VAL B CA 1
ATOM 2305 C C . VAL B 1 95 ? -10.445 -8.594 -12.5 1 98.44 95 VAL B C 1
ATOM 2307 O O . VAL B 1 95 ? -10.438 -7.605 -13.234 1 98.44 95 VAL B O 1
ATOM 2310 N N . ILE B 1 96 ? -10.242 -8.594 -11.203 1 98.44 96 ILE B N 1
ATOM 2311 C CA . ILE B 1 96 ? -9.922 -7.32 -10.57 1 98.44 96 ILE B CA 1
ATOM 2312 C C . ILE B 1 96 ? -8.703 -6.699 -11.242 1 98.44 96 ILE B C 1
ATOM 2314 O O . ILE B 1 96 ? -7.887 -7.406 -11.836 1 98.44 96 ILE B O 1
ATOM 2318 N N . GLU B 1 97 ? -8.562 -5.391 -11.086 1 95.81 97 GLU B N 1
ATOM 2319 C CA . GLU B 1 97 ? -7.43 -4.656 -11.633 1 95.81 97 GLU B CA 1
ATOM 2320 C C . GLU B 1 97 ? -6.164 -4.902 -10.812 1 95.81 97 GLU B C 1
ATOM 2322 O O . GLU B 1 97 ? -6.238 -5.344 -9.664 1 95.81 97 GLU B O 1
ATOM 2327 N N . GLY B 1 98 ? -5.035 -4.723 -11.523 1 96.44 98 GLY B N 1
ATOM 2328 C CA . GLY B 1 98 ? -3.771 -4.773 -10.812 1 96.44 98 GLY B CA 1
ATOM 2329 C C . GLY B 1 98 ? -2.955 -6.012 -11.125 1 96.44 98 GLY B C 1
ATOM 2330 O O . GLY B 1 98 ? -3.018 -6.535 -12.242 1 96.44 98 GLY B O 1
ATOM 2331 N N . TYR B 1 99 ? -2.049 -6.281 -10.141 1 97.75 99 TYR B N 1
ATOM 2332 C CA . TYR B 1 99 ? -1.086 -7.352 -10.367 1 97.75 99 TYR B CA 1
ATOM 2333 C C . TYR B 1 99 ? -0.924 -8.203 -9.109 1 97.75 99 TYR B C 1
ATOM 2335 O O . TYR B 1 99 ? -1.35 -7.812 -8.023 1 97.75 99 TYR B O 1
ATOM 2343 N N . SER B 1 100 ? -0.434 -9.352 -9.328 1 97.81 100 SER B N 1
ATOM 2344 C CA . SER B 1 100 ? -0.062 -10.281 -8.266 1 97.81 100 SER B CA 1
ATOM 2345 C C . SER B 1 100 ? 1.408 -10.672 -8.367 1 97.81 100 SER B C 1
ATOM 2347 O O . SER B 1 100 ? 1.953 -10.781 -9.469 1 97.81 100 SER B O 1
ATOM 2349 N N . LYS B 1 101 ? 2.057 -10.719 -7.195 1 97.19 101 LYS B N 1
ATOM 2350 C CA . LYS B 1 101 ? 3.402 -11.281 -7.16 1 97.19 101 LYS B CA 1
ATOM 2351 C C . LYS B 1 101 ? 3.357 -12.805 -7.078 1 97.19 101 LYS B C 1
ATOM 2353 O O . LYS B 1 101 ? 2.801 -13.367 -6.129 1 97.19 101 LYS B O 1
ATOM 2358 N N . ILE B 1 102 ? 3.826 -13.5 -8.07 1 97.94 102 ILE B N 1
ATOM 2359 C CA . ILE B 1 102 ? 3.967 -14.945 -8.094 1 97.94 102 ILE B CA 1
ATOM 2360 C C . ILE B 1 102 ? 5.438 -15.328 -7.926 1 97.94 102 ILE B C 1
ATOM 2362 O O . ILE B 1 102 ? 6.23 -15.172 -8.852 1 97.94 102 ILE B O 1
ATOM 2366 N N . ASP B 1 103 ? 5.746 -15.789 -6.633 1 96.19 103 ASP B N 1
ATOM 2367 C CA . ASP B 1 103 ? 7.145 -16.047 -6.309 1 96.19 103 ASP B CA 1
ATOM 2368 C C . ASP B 1 103 ? 7.977 -14.781 -6.402 1 96.19 103 ASP B C 1
ATOM 2370 O O . ASP B 1 103 ? 7.82 -13.867 -5.586 1 96.19 103 ASP B O 1
ATOM 2374 N N . ALA B 1 104 ? 8.844 -14.68 -7.43 1 96.62 104 ALA B N 1
ATOM 2375 C CA . ALA B 1 104 ? 9.719 -13.516 -7.492 1 96.62 104 ALA B CA 1
ATOM 2376 C C . ALA B 1 104 ? 9.273 -12.555 -8.594 1 96.62 104 ALA B C 1
ATOM 2378 O O . ALA B 1 104 ? 9.875 -11.5 -8.781 1 96.62 104 ALA B O 1
ATOM 2379 N N . TYR B 1 105 ? 8.148 -12.867 -9.227 1 97.69 105 TYR B N 1
ATOM 2380 C CA . TYR B 1 105 ? 7.816 -12.109 -10.43 1 97.69 105 TYR B CA 1
ATOM 2381 C C . TYR B 1 105 ? 6.422 -11.508 -10.32 1 97.69 105 TYR B C 1
ATOM 2383 O O . TYR B 1 105 ? 5.504 -12.141 -9.797 1 97.69 105 TYR B O 1
ATOM 2391 N N . VAL B 1 106 ? 6.273 -10.242 -10.875 1 97.62 106 VAL B N 1
ATOM 2392 C CA . VAL B 1 106 ? 4.996 -9.531 -10.891 1 97.62 106 VAL B CA 1
ATOM 2393 C C . VAL B 1 106 ? 4.234 -9.875 -12.172 1 97.62 106 VAL B C 1
ATOM 2395 O O . VAL B 1 106 ? 4.766 -9.734 -13.273 1 97.62 106 VAL B O 1
ATOM 2398 N N . VAL B 1 107 ? 2.979 -10.344 -11.977 1 98.06 107 VAL B N 1
ATOM 2399 C CA . VAL B 1 107 ? 2.123 -10.773 -13.078 1 98.06 107 VAL B CA 1
ATOM 2400 C C . VAL B 1 107 ? 0.793 -10.023 -13.016 1 98.06 107 VAL B C 1
ATOM 2402 O O . VAL B 1 107 ? 0.179 -9.914 -11.953 1 98.06 107 VAL B O 1
ATOM 2405 N N . ASN B 1 108 ? 0.332 -9.461 -14.258 1 98.25 108 ASN B N 1
ATOM 2406 C CA . ASN B 1 108 ? -0.987 -8.836 -14.281 1 98.25 108 ASN B CA 1
ATOM 2407 C C . ASN B 1 108 ? -2.078 -9.82 -13.859 1 98.25 108 ASN B C 1
ATOM 2409 O O . ASN B 1 108 ? -2.045 -10.992 -14.242 1 98.25 108 ASN B O 1
ATOM 2413 N N . ASN B 1 109 ? -3.068 -9.281 -13.125 1 98.5 109 ASN B N 1
ATOM 2414 C CA . ASN B 1 109 ? -4.086 -10.172 -12.57 1 98.5 109 ASN B CA 1
ATOM 2415 C C . ASN B 1 109 ? -4.812 -10.945 -13.664 1 98.5 109 ASN B C 1
ATOM 2417 O O . ASN B 1 109 ? -5.199 -12.102 -13.461 1 98.5 109 ASN B O 1
ATOM 2421 N N . ASP B 1 110 ? -5.02 -10.359 -14.781 1 97.81 110 ASP B N 1
ATOM 2422 C CA . ASP B 1 110 ? -5.75 -11.016 -15.867 1 97.81 110 ASP B CA 1
ATOM 2423 C C . ASP B 1 110 ? -4.898 -12.102 -16.516 1 97.81 110 ASP B C 1
ATOM 2425 O O . ASP B 1 110 ? -5.402 -12.898 -17.312 1 97.81 110 ASP B O 1
ATOM 2429 N N . GLU B 1 111 ? -3.631 -12.227 -16.141 1 98.31 111 GLU B N 1
ATOM 2430 C CA . GLU B 1 111 ? -2.738 -13.219 -16.734 1 98.31 111 GLU B CA 1
ATOM 2431 C C . GLU B 1 111 ? -2.281 -14.242 -15.695 1 98.31 111 GLU B C 1
ATOM 2433 O O . GLU B 1 111 ? -1.604 -15.211 -16.031 1 98.31 111 GLU B O 1
ATOM 2438 N N . VAL B 1 112 ? -2.652 -14.031 -14.484 1 98.62 112 VAL B N 1
ATOM 2439 C CA . VAL B 1 112 ? -2.125 -14.836 -13.398 1 98.62 112 VAL B CA 1
ATOM 2440 C C . VAL B 1 112 ? -2.5 -16.297 -13.609 1 98.62 112 VAL B C 1
ATOM 2442 O O . VAL B 1 112 ? -1.665 -17.203 -13.445 1 98.62 112 VAL B O 1
ATOM 2445 N N . LYS B 1 113 ? -3.713 -16.547 -13.938 1 98.38 113 LYS B N 1
ATOM 2446 C CA . LYS B 1 113 ? -4.16 -17.906 -14.148 1 98.38 113 LYS B CA 1
ATOM 2447 C C . LYS B 1 113 ? -3.289 -18.625 -15.172 1 98.38 113 LYS B C 1
ATOM 2449 O O . LYS B 1 113 ? -2.721 -19.688 -14.891 1 98.38 113 LYS B O 1
ATOM 2454 N N . ALA B 1 114 ? -3.232 -18.078 -16.312 1 98.19 114 ALA B N 1
ATOM 2455 C CA . ALA B 1 114 ? -2.453 -18.688 -17.391 1 98.19 114 ALA B CA 1
ATOM 2456 C C . ALA B 1 114 ? -0.991 -18.844 -16.984 1 98.19 114 ALA B C 1
ATOM 2458 O O . ALA B 1 114 ? -0.366 -19.859 -17.281 1 98.19 114 ALA B O 1
ATOM 2459 N N . TYR B 1 115 ? -0.435 -17.812 -16.344 1 98.75 115 TYR B N 1
ATOM 2460 C CA . TYR B 1 115 ? 0.964 -17.828 -15.93 1 98.75 115 TYR B CA 1
ATOM 2461 C C . TYR B 1 115 ? 1.24 -18.984 -14.969 1 98.75 115 TYR B C 1
ATOM 2463 O O . TYR B 1 115 ? 2.172 -19.766 -15.18 1 98.75 115 TYR B O 1
ATOM 2471 N N . VAL B 1 116 ? 0.463 -19.109 -13.922 1 98.75 116 VAL B N 1
ATOM 2472 C CA . VAL B 1 116 ? 0.675 -20.125 -12.898 1 98.75 116 VAL B CA 1
ATOM 2473 C C . VAL B 1 116 ? 0.49 -21.516 -13.5 1 98.75 116 VAL B C 1
ATOM 2475 O O . VAL B 1 116 ? 1.272 -22.422 -13.227 1 98.75 116 VAL B O 1
ATOM 2478 N N . GLU B 1 117 ? -0.562 -21.688 -14.273 1 98.5 117 GLU B N 1
ATOM 2479 C CA . GLU B 1 117 ? -0.816 -22.984 -14.898 1 98.5 117 GLU B CA 1
ATOM 2480 C C . GLU B 1 117 ? 0.344 -23.391 -15.805 1 98.5 117 GLU B C 1
ATOM 2482 O O . GLU B 1 117 ? 0.783 -24.547 -15.766 1 98.5 117 GLU B O 1
ATOM 2487 N N . ALA B 1 118 ? 0.821 -22.469 -16.562 1 98.44 118 ALA B N 1
ATOM 2488 C CA . ALA B 1 118 ? 1.947 -22.766 -17.453 1 98.44 118 ALA B CA 1
ATOM 2489 C C . ALA B 1 118 ? 3.211 -23.062 -16.641 1 98.44 118 ALA B C 1
ATOM 2491 O O . ALA B 1 118 ? 3.961 -23.984 -16.953 1 98.44 118 ALA B O 1
ATOM 2492 N N . ARG B 1 119 ? 3.525 -22.234 -15.641 1 98.62 119 ARG B N 1
ATOM 2493 C CA . ARG B 1 119 ? 4.676 -22.391 -14.75 1 98.62 119 ARG B CA 1
ATOM 2494 C C . ARG B 1 119 ? 4.719 -23.797 -14.156 1 98.62 119 ARG B C 1
ATOM 2496 O O . ARG B 1 119 ? 5.75 -24.469 -14.227 1 98.62 119 ARG B O 1
ATOM 2503 N N . GLU B 1 120 ? 3.609 -24.234 -13.602 1 98.62 120 GLU B N 1
ATOM 2504 C CA . GLU B 1 120 ? 3.545 -25.531 -12.945 1 98.62 120 GLU B CA 1
ATOM 2505 C C . GLU B 1 120 ? 3.559 -26.672 -13.953 1 98.62 120 GLU B C 1
ATOM 2507 O O . GLU B 1 120 ? 4.137 -27.719 -13.703 1 98.62 120 GLU B O 1
ATOM 2512 N N . ALA B 1 121 ? 2.902 -26.469 -15.055 1 98.44 121 ALA B N 1
ATOM 2513 C CA . ALA B 1 121 ? 2.936 -27.5 -16.109 1 98.44 121 ALA B CA 1
ATOM 2514 C C . ALA B 1 121 ? 4.359 -27.719 -16.609 1 98.44 121 ALA B C 1
ATOM 2516 O O . ALA B 1 121 ? 4.797 -28.875 -16.75 1 98.44 121 ALA B O 1
ATOM 2517 N N . ASN B 1 122 ? 5.035 -26.641 -16.891 1 98.75 122 ASN B N 1
ATOM 2518 C CA . ASN B 1 122 ? 6.41 -26.766 -17.359 1 98.75 122 ASN B CA 1
ATOM 2519 C C . ASN B 1 122 ? 7.305 -27.406 -16.312 1 98.75 122 ASN B C 1
ATOM 2521 O O . ASN B 1 122 ? 8.18 -28.203 -16.641 1 98.75 122 ASN B O 1
ATOM 2525 N N . PHE B 1 123 ? 7.105 -27.047 -15.094 1 98.62 123 PHE B N 1
ATOM 2526 C CA . PHE B 1 123 ? 7.863 -27.703 -14.031 1 98.62 123 PHE B CA 1
ATOM 2527 C C . PHE B 1 123 ? 7.637 -29.203 -14.039 1 98.62 123 PHE B C 1
ATOM 2529 O O . PHE B 1 123 ? 8.594 -29.984 -13.961 1 98.62 123 PHE B O 1
ATOM 2536 N N . ARG B 1 124 ? 6.41 -29.609 -14.086 1 98.38 124 ARG B N 1
ATOM 2537 C CA . ARG B 1 124 ? 6.09 -31.031 -14.094 1 98.38 124 ARG B CA 1
ATOM 2538 C C . ARG B 1 124 ? 6.73 -31.719 -15.289 1 98.38 124 ARG B C 1
ATOM 2540 O O . ARG B 1 124 ? 7.246 -32.844 -15.156 1 98.38 124 ARG B O 1
ATOM 2547 N N . LYS B 1 125 ? 6.707 -31.109 -16.391 1 98.31 125 LYS B N 1
ATOM 2548 C CA . LYS B 1 125 ? 7.324 -31.688 -17.578 1 98.31 125 LYS B CA 1
ATOM 2549 C C . LYS B 1 125 ? 8.828 -31.844 -17.391 1 98.31 125 LYS B C 1
ATOM 2551 O O . LYS B 1 125 ? 9.391 -32.906 -17.719 1 98.31 125 LYS B O 1
ATOM 2556 N N . ALA B 1 126 ? 9.461 -30.812 -16.922 1 98.5 126 ALA B N 1
ATOM 2557 C CA . ALA B 1 126 ? 10.906 -30.875 -16.688 1 98.5 126 ALA B CA 1
ATOM 2558 C C . ALA B 1 126 ? 11.25 -31.969 -15.68 1 98.5 126 ALA B C 1
ATOM 2560 O O . ALA B 1 126 ? 12.18 -32.75 -15.891 1 98.5 126 ALA B O 1
ATOM 2561 N N . LYS B 1 127 ? 10.516 -31.953 -14.625 1 98.44 127 LYS B N 1
ATOM 2562 C CA . LYS B 1 127 ? 10.719 -32.969 -13.586 1 98.44 127 LYS B CA 1
ATOM 2563 C C . LYS B 1 127 ? 10.578 -34.375 -14.164 1 98.44 127 LYS B C 1
ATOM 2565 O O . LYS B 1 127 ? 11.43 -35.25 -13.922 1 98.44 127 LYS B O 1
ATOM 2570 N N . ASP B 1 128 ? 9.523 -34.594 -14.828 1 97.94 128 ASP B N 1
ATOM 2571 C CA . ASP B 1 128 ? 9.297 -35.906 -15.438 1 97.94 128 ASP B CA 1
ATOM 2572 C C . ASP B 1 128 ? 10.453 -36.281 -16.344 1 97.94 128 ASP B C 1
ATOM 2574 O O . ASP B 1 128 ? 10.906 -37.438 -16.328 1 97.94 128 ASP B O 1
ATOM 2578 N N . PHE B 1 129 ? 10.844 -35.469 -17.219 1 98 129 PHE B N 1
ATOM 2579 C CA . PHE B 1 129 ? 11.953 -35.719 -18.125 1 98 129 PHE B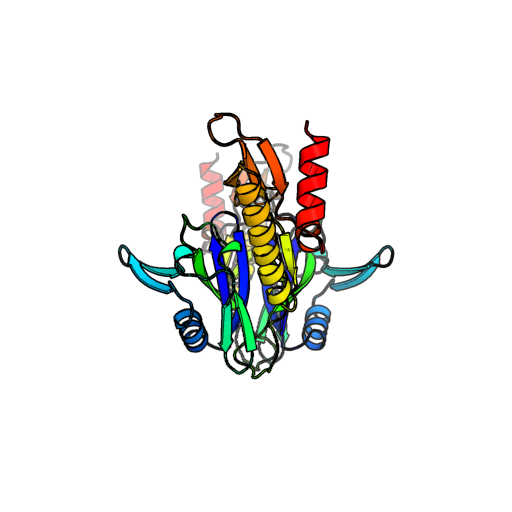 CA 1
ATOM 2580 C C . PHE B 1 129 ? 13.211 -36.094 -17.359 1 98 129 PHE B C 1
ATOM 2582 O O . PHE B 1 129 ? 13.875 -37.094 -17.688 1 98 129 PHE B O 1
ATOM 2589 N N . LEU B 1 130 ? 13.602 -35.25 -16.406 1 97.94 130 LEU B N 1
ATOM 2590 C CA . LEU B 1 130 ? 14.797 -35.5 -15.617 1 97.94 130 LEU B CA 1
ATOM 2591 C C . LEU B 1 130 ? 14.711 -36.844 -14.898 1 97.94 130 LEU B C 1
ATOM 2593 O O . LEU B 1 130 ? 15.664 -37.625 -14.914 1 97.94 130 LEU B O 1
ATOM 2597 N N . GLU B 1 131 ? 13.562 -37.062 -14.234 1 97.69 131 GLU B N 1
ATOM 2598 C CA . GLU B 1 131 ? 13.406 -38.312 -13.5 1 97.69 131 GLU B CA 1
ATOM 2599 C C . GLU B 1 131 ? 13.484 -39.531 -14.438 1 97.69 131 GLU B C 1
ATOM 2601 O O . GLU B 1 131 ? 14.109 -40.531 -14.109 1 97.69 131 GLU B O 1
ATOM 2606 N N . ARG B 1 132 ? 12.961 -39.469 -15.586 1 97.31 132 ARG B N 1
ATOM 2607 C CA . ARG B 1 132 ? 13.031 -40.531 -16.578 1 97.31 132 ARG B CA 1
ATOM 2608 C C . ARG B 1 132 ? 14.461 -40.719 -17.078 1 97.31 132 ARG B C 1
ATOM 2610 O O . ARG B 1 132 ? 14.828 -41.812 -17.547 1 97.31 132 ARG B O 1
ATOM 2617 N N . SER B 1 133 ? 15.219 -39.719 -16.984 1 95.38 133 SER B N 1
ATOM 2618 C CA . SER B 1 133 ? 16.594 -39.75 -17.469 1 95.38 133 SER B CA 1
ATOM 2619 C C . SER B 1 133 ? 17.562 -40.125 -16.359 1 95.38 133 SER B C 1
ATOM 2621 O O . SER B 1 133 ? 18.781 -39.969 -16.516 1 95.38 133 SER B O 1
ATOM 2623 N N . GLY B 1 134 ? 17.172 -40.562 -15.25 1 95.19 134 GLY B N 1
ATOM 2624 C CA . GLY B 1 134 ? 18 -41.094 -14.188 1 95.19 134 GLY B CA 1
ATOM 2625 C C . GLY B 1 134 ? 18.406 -40.062 -13.164 1 95.19 134 GLY B C 1
ATOM 2626 O O . GLY B 1 134 ? 19.359 -40.281 -12.406 1 95.19 134 GLY B O 1
ATOM 2627 N N . TYR B 1 135 ? 17.672 -39.031 -13.141 1 96.94 135 TYR B N 1
ATOM 2628 C CA . TYR B 1 135 ? 18.016 -38 -12.188 1 96.94 135 TYR B CA 1
ATOM 2629 C C . TYR B 1 135 ? 16.922 -37.812 -11.133 1 96.94 135 TYR B C 1
ATOM 2631 O O . TYR B 1 135 ? 15.773 -38.219 -11.352 1 96.94 135 TYR B O 1
ATOM 2639 N N . GLU B 1 136 ? 17.438 -37.281 -9.922 1 97.81 136 GLU B N 1
ATOM 2640 C CA . GLU B 1 136 ? 16.516 -36.781 -8.914 1 97.81 136 GLU B CA 1
ATOM 2641 C C . GLU B 1 136 ? 16.328 -35.281 -9.047 1 97.81 136 GLU B C 1
ATOM 2643 O O . GLU B 1 136 ? 17.266 -34.562 -9.43 1 97.81 136 GLU B O 1
ATOM 2648 N N . VAL B 1 137 ? 15.102 -34.875 -8.711 1 98.19 137 VAL B N 1
ATOM 2649 C CA . VAL B 1 137 ? 14.773 -33.469 -8.93 1 98.19 137 VAL B CA 1
ATOM 2650 C C . VAL B 1 137 ? 14.336 -32.812 -7.613 1 98.19 137 VAL B C 1
ATOM 2652 O O . VAL B 1 137 ? 13.609 -33.438 -6.832 1 98.19 137 VAL B O 1
ATOM 2655 N N . ASP B 1 138 ? 14.836 -31.609 -7.398 1 97.81 138 ASP B N 1
ATOM 2656 C CA . ASP B 1 138 ? 14.414 -30.812 -6.25 1 97.81 138 ASP B CA 1
ATOM 2657 C C . ASP B 1 138 ? 14.008 -29.406 -6.672 1 97.81 138 ASP B C 1
ATOM 2659 O O . ASP B 1 138 ? 14.625 -28.812 -7.562 1 97.81 138 ASP B O 1
ATOM 2663 N N . ARG B 1 139 ? 12.875 -28.875 -6.113 1 97.56 139 ARG B N 1
ATOM 2664 C CA . ARG B 1 139 ? 12.422 -27.5 -6.277 1 97.56 139 ARG B CA 1
ATOM 2665 C C . ARG B 1 139 ? 12.805 -26.656 -5.074 1 97.56 139 ARG B C 1
ATOM 2667 O O . ARG B 1 139 ? 12.359 -26.906 -3.953 1 97.56 139 ARG B O 1
ATOM 2674 N N . SER B 1 140 ? 13.766 -25.688 -5.312 1 96.38 140 SER B N 1
ATOM 2675 C CA . SER B 1 140 ? 14.383 -25 -4.184 1 96.38 140 SER B CA 1
ATOM 2676 C C . SER B 1 140 ? 14.352 -23.484 -4.375 1 96.38 140 SER B C 1
ATOM 2678 O O . SER B 1 140 ? 13.922 -23 -5.418 1 96.38 140 SER B O 1
ATOM 2680 N N . PHE B 1 141 ? 14.664 -22.797 -3.252 1 95.69 141 PHE B N 1
ATOM 2681 C CA . PHE B 1 141 ? 14.969 -21.359 -3.236 1 95.69 141 PHE B CA 1
ATOM 2682 C C . PHE B 1 141 ? 13.688 -20.547 -3.301 1 95.69 141 PHE B C 1
ATOM 2684 O O . PHE B 1 141 ? 13.68 -19.438 -3.836 1 95.69 141 PHE B O 1
ATOM 2691 N N . PHE B 1 142 ? 12.57 -21.125 -2.891 1 93.31 142 PHE B N 1
ATOM 2692 C CA . PHE B 1 142 ? 11.336 -20.344 -2.816 1 93.31 142 PHE B CA 1
ATOM 2693 C C . PHE B 1 142 ? 11.555 -19.078 -2.01 1 93.31 142 PHE B C 1
ATOM 2695 O O . PHE B 1 142 ? 12.156 -19.109 -0.933 1 93.31 142 PHE B O 1
ATOM 2702 N N . GLY B 1 143 ? 11.094 -17.875 -2.525 1 88.31 143 GLY B N 1
ATOM 2703 C CA . GLY B 1 143 ? 11.156 -16.609 -1.815 1 88.31 143 GLY B CA 1
ATOM 2704 C C . GLY B 1 143 ? 12.445 -15.852 -2.061 1 88.31 143 GLY B C 1
ATOM 2705 O O . GLY B 1 143 ? 12.617 -14.742 -1.564 1 88.31 143 GLY B O 1
ATOM 2706 N N . SER B 1 144 ? 13.352 -16.484 -2.787 1 92.31 144 SER B N 1
ATOM 2707 C CA . SER B 1 144 ? 14.609 -15.812 -3.096 1 92.31 144 SER B CA 1
ATOM 2708 C C . SER B 1 144 ? 14.398 -14.688 -4.102 1 92.31 144 SER B C 1
ATOM 2710 O O . SER B 1 144 ? 13.312 -14.547 -4.664 1 92.31 144 SER B O 1
ATOM 2712 N N . GLU B 1 145 ? 15.469 -13.844 -4.32 1 93.5 145 GLU B N 1
ATOM 2713 C CA . GLU B 1 145 ? 15.414 -12.727 -5.258 1 93.5 145 GLU B CA 1
ATOM 2714 C C . GLU B 1 145 ? 15.148 -13.211 -6.68 1 93.5 145 GLU B C 1
ATOM 2716 O O . GLU B 1 145 ? 14.414 -12.562 -7.43 1 93.5 145 GLU B O 1
ATOM 2721 N N . ASP B 1 146 ? 15.68 -14.422 -7.047 1 96.12 146 ASP B N 1
ATOM 2722 C CA . ASP B 1 146 ? 15.547 -14.938 -8.406 1 96.12 146 ASP B CA 1
ATOM 2723 C C . ASP B 1 146 ? 14.391 -15.945 -8.5 1 96.12 146 ASP B C 1
ATOM 2725 O O . ASP B 1 146 ? 14.062 -16.406 -9.586 1 96.12 146 ASP B O 1
ATOM 2729 N N . GLY B 1 147 ? 13.758 -16.219 -7.426 1 96.75 147 GLY B N 1
ATOM 2730 C CA . GLY B 1 147 ? 12.648 -17.172 -7.41 1 96.75 147 GLY B CA 1
ATOM 2731 C C . GLY B 1 147 ? 13.094 -18.609 -7.273 1 96.75 147 GLY B C 1
ATOM 2732 O O . GLY B 1 147 ? 14.289 -18.891 -7.117 1 96.75 147 GLY B O 1
ATOM 2733 N N . GLU B 1 148 ? 12.109 -19.469 -7.32 1 98 148 GLU B N 1
ATOM 2734 C CA . GLU B 1 148 ? 12.344 -20.906 -7.219 1 98 148 GLU B CA 1
ATOM 2735 C C . GLU B 1 148 ? 13.133 -21.422 -8.422 1 98 148 GLU B C 1
ATOM 2737 O O . GLU B 1 148 ? 13.07 -20.828 -9.508 1 98 148 GLU B O 1
ATOM 2742 N N . ALA B 1 149 ? 13.883 -22.469 -8.125 1 98.12 149 ALA B N 1
ATOM 2743 C CA . ALA B 1 149 ? 14.695 -23.078 -9.172 1 98.12 149 ALA B CA 1
ATOM 2744 C C . ALA B 1 149 ? 14.562 -24.609 -9.156 1 98.12 149 ALA B C 1
ATOM 2746 O O . ALA B 1 149 ? 14.133 -25.188 -8.156 1 98.12 149 ALA B O 1
ATOM 2747 N N . ILE B 1 150 ? 14.883 -25.188 -10.289 1 98.25 150 ILE B N 1
ATOM 2748 C CA . ILE B 1 150 ? 14.953 -26.625 -10.414 1 98.25 150 ILE B CA 1
ATOM 2749 C C . ILE B 1 150 ? 16.391 -27.094 -10.219 1 98.25 150 ILE B C 1
ATOM 2751 O O . ILE B 1 150 ? 17.297 -26.656 -10.93 1 98.25 150 ILE B O 1
ATOM 2755 N N . LEU B 1 151 ? 16.594 -27.891 -9.234 1 98.12 151 LEU B N 1
ATOM 2756 C CA . LEU B 1 151 ? 17.859 -28.578 -9.008 1 98.12 151 LEU B CA 1
ATOM 2757 C C . LEU B 1 151 ? 17.75 -30.062 -9.352 1 98.12 151 LEU B C 1
ATOM 2759 O O . LEU B 1 151 ? 16.672 -30.656 -9.211 1 98.12 151 LEU B O 1
ATOM 2763 N N . TYR B 1 152 ? 18.922 -30.547 -9.805 1 97.69 152 TYR B N 1
ATOM 2764 C CA . TYR B 1 152 ? 18.922 -31.969 -10.125 1 97.69 152 TYR B CA 1
ATOM 2765 C C . TYR B 1 152 ? 20.25 -32.625 -9.75 1 97.69 152 TYR B C 1
ATOM 2767 O O . TYR B 1 152 ? 21.25 -31.922 -9.586 1 97.69 152 TYR B O 1
ATOM 2775 N N . ARG B 1 153 ? 20.141 -33.938 -9.523 1 97.06 153 ARG B N 1
ATOM 2776 C CA . ARG B 1 153 ? 21.344 -34.719 -9.273 1 97.06 153 ARG B CA 1
ATOM 2777 C C . ARG B 1 153 ? 21.203 -36.125 -9.844 1 97.06 153 ARG B C 1
ATOM 2779 O O . ARG B 1 153 ? 20.094 -36.688 -9.867 1 97.06 153 ARG B O 1
ATOM 2786 N N . LYS B 1 154 ? 22.391 -36.625 -10.289 1 94.38 154 LYS B N 1
ATOM 2787 C CA . LYS B 1 154 ? 22.359 -38 -10.719 1 94.38 154 LYS B CA 1
ATOM 2788 C C . LYS B 1 154 ? 22.031 -38.938 -9.547 1 94.38 154 LYS B C 1
ATOM 2790 O O . LYS B 1 154 ? 22.562 -38.781 -8.445 1 94.38 154 LYS B O 1
ATOM 2795 N N . ARG B 1 155 ? 21.109 -39.781 -9.844 1 95.56 155 ARG B N 1
ATOM 2796 C CA . ARG B 1 155 ? 20.734 -40.719 -8.789 1 95.56 155 ARG B CA 1
ATOM 2797 C C . ARG B 1 155 ? 21.953 -41.406 -8.211 1 95.56 155 ARG B C 1
ATOM 2799 O O . ARG B 1 155 ? 22.812 -41.906 -8.961 1 95.56 155 ARG B O 1
ATOM 2806 N N . GLY B 1 156 ? 22.078 -41.469 -6.883 1 93.31 156 GLY B N 1
ATOM 2807 C CA . GLY B 1 156 ? 23.188 -42.156 -6.223 1 93.31 156 GLY B CA 1
ATOM 2808 C C . GLY B 1 156 ? 24.359 -41.219 -5.941 1 93.31 156 GLY B C 1
ATOM 2809 O O . GLY B 1 156 ? 25.359 -41.625 -5.355 1 93.31 156 GLY B O 1
ATOM 2810 N N . THR B 1 157 ? 24.266 -40.062 -6.465 1 94.94 157 THR B N 1
ATOM 2811 C CA . THR B 1 157 ? 25.328 -39.094 -6.188 1 94.94 157 THR B CA 1
ATOM 2812 C C . THR B 1 157 ? 24.844 -38.031 -5.199 1 94.94 157 THR B C 1
ATOM 2814 O O . THR B 1 157 ? 23.656 -37.938 -4.91 1 94.94 157 THR B O 1
ATOM 2817 N N . GLU B 1 158 ? 25.906 -37.219 -4.676 1 94.31 158 GLU B N 1
ATOM 2818 C CA . GLU B 1 158 ? 25.547 -36.281 -3.609 1 94.31 158 GLU B CA 1
ATOM 2819 C C . GLU B 1 158 ? 25.469 -34.844 -4.129 1 94.31 158 GLU B C 1
ATOM 2821 O O . GLU B 1 158 ? 24.859 -34 -3.504 1 94.31 158 GLU B O 1
ATOM 2826 N N . ASP B 1 159 ? 26.031 -34.562 -5.246 1 94.75 159 ASP B N 1
ATOM 2827 C CA . ASP B 1 159 ? 26.188 -33.188 -5.703 1 94.75 159 ASP B CA 1
ATOM 2828 C C . ASP B 1 159 ? 24.953 -32.719 -6.469 1 94.75 159 ASP B C 1
ATOM 2830 O O . ASP B 1 159 ? 24.594 -33.312 -7.496 1 94.75 159 ASP B O 1
ATOM 2834 N N . TRP B 1 160 ? 24.297 -31.719 -5.965 1 96.25 160 TRP B N 1
ATOM 2835 C CA . TRP B 1 160 ? 23.172 -31.094 -6.656 1 96.25 160 TRP B CA 1
ATOM 2836 C C . TRP B 1 160 ? 23.672 -30.078 -7.676 1 96.25 160 TRP B C 1
ATOM 2838 O O . TRP B 1 160 ? 24.641 -29.344 -7.422 1 96.25 160 TRP B O 1
ATOM 2848 N N . HIS B 1 161 ? 23.062 -30.094 -8.906 1 96.44 161 HIS B N 1
ATOM 2849 C CA . HIS B 1 161 ? 23.344 -29.141 -9.969 1 96.44 161 HIS B CA 1
ATOM 2850 C C . HIS B 1 161 ? 22.156 -28.234 -10.234 1 96.44 161 HIS B C 1
ATOM 2852 O O . HIS B 1 161 ? 21 -28.641 -10.07 1 96.44 161 HIS B O 1
ATOM 2858 N N . PHE B 1 162 ? 22.438 -27.031 -10.516 1 97 162 PHE B N 1
ATOM 2859 C CA . PHE B 1 162 ? 21.438 -26.047 -10.875 1 97 162 PHE B CA 1
ATOM 2860 C C . PHE B 1 162 ? 21 -26.203 -12.328 1 97 162 PHE B C 1
ATOM 2862 O O . PHE B 1 162 ? 21.844 -26.25 -13.227 1 97 162 PHE B O 1
ATOM 2869 N N . LEU B 1 163 ? 19.641 -26.359 -12.57 1 96.75 163 LEU B N 1
ATOM 2870 C CA . LEU B 1 163 ? 19.141 -26.422 -13.938 1 96.75 163 LEU B CA 1
ATOM 2871 C C . LEU B 1 163 ? 18.688 -25.047 -14.406 1 96.75 163 LEU B C 1
ATOM 2873 O O . LEU B 1 163 ? 19.266 -24.484 -15.336 1 96.75 163 LEU B O 1
ATOM 2877 N N . CYS B 1 164 ? 17.656 -24.547 -13.836 1 97.12 164 CYS B N 1
ATOM 2878 C CA . CYS B 1 164 ? 17.156 -23.219 -14.211 1 97.12 164 CYS B CA 1
ATOM 2879 C C . CYS B 1 164 ? 16.188 -22.703 -13.164 1 97.12 164 CYS B C 1
ATOM 2881 O O . CYS B 1 164 ? 15.719 -23.453 -12.305 1 97.12 164 CYS B O 1
ATOM 2883 N N . HIS B 1 165 ? 15.945 -21.344 -13.156 1 97.88 165 HIS B N 1
ATOM 2884 C CA . HIS B 1 165 ? 14.891 -20.734 -12.352 1 97.88 165 HIS B CA 1
ATOM 2885 C C . HIS B 1 165 ? 13.523 -20.969 -12.984 1 97.88 165 HIS B C 1
ATOM 2887 O O . HIS B 1 165 ? 13.406 -21.062 -14.211 1 97.88 165 HIS B O 1
ATOM 2893 N N . LEU B 1 166 ? 12.469 -21.094 -12.094 1 98.12 166 LEU B N 1
ATOM 2894 C CA . LEU B 1 166 ? 11.086 -21.062 -12.562 1 98.12 166 LEU B CA 1
ATOM 2895 C C . LEU B 1 166 ? 10.656 -19.625 -12.859 1 98.12 166 LEU B C 1
ATOM 2897 O O . LEU B 1 166 ? 9.727 -19.109 -12.234 1 98.12 166 LEU B O 1
ATOM 2901 N N . ASP B 1 167 ? 11.281 -18.969 -13.898 1 97.56 167 ASP B N 1
ATOM 2902 C CA . ASP B 1 167 ? 11.055 -17.562 -14.25 1 97.56 167 ASP B CA 1
ATOM 2903 C C . ASP B 1 167 ? 10.219 -17.453 -15.523 1 97.56 167 ASP B C 1
ATOM 2905 O O . ASP B 1 167 ? 9.859 -18.453 -16.125 1 97.56 167 ASP B O 1
ATOM 2909 N N . PRO B 1 168 ? 9.805 -16.219 -15.852 1 97.81 168 PRO B N 1
ATOM 2910 C CA . PRO B 1 168 ? 8.945 -16.047 -17.031 1 97.81 168 PRO B CA 1
ATOM 2911 C C . PRO B 1 168 ? 9.555 -16.625 -18.297 1 97.81 168 PRO B C 1
ATOM 2913 O O . PRO B 1 168 ? 8.828 -17.125 -19.172 1 97.81 168 PRO B O 1
ATOM 2916 N N . LEU B 1 169 ? 10.883 -16.547 -18.406 1 97.5 169 LEU B N 1
ATOM 2917 C CA . LEU B 1 169 ? 11.523 -17.141 -19.578 1 97.5 169 LEU B CA 1
ATOM 2918 C C . LEU B 1 169 ? 11.289 -18.641 -19.625 1 97.5 169 LEU B C 1
ATOM 2920 O O . LEU B 1 169 ? 11.008 -19.203 -20.688 1 97.5 169 LEU B O 1
ATOM 2924 N N . PHE B 1 170 ? 11.453 -19.328 -18.547 1 97.88 170 PHE B N 1
ATOM 2925 C CA . PHE B 1 170 ? 11.188 -20.75 -18.469 1 97.88 170 PHE B CA 1
ATOM 2926 C C . PHE B 1 170 ? 9.727 -21.047 -18.75 1 97.88 170 PHE B C 1
ATOM 2928 O O . PHE B 1 170 ? 9.406 -22.031 -19.438 1 97.88 170 PHE B O 1
ATOM 2935 N N . VAL B 1 171 ? 8.805 -20.281 -18.234 1 98.06 171 VAL B N 1
ATOM 2936 C CA . VAL B 1 171 ? 7.367 -20.469 -18.391 1 98.06 171 VAL B CA 1
ATOM 2937 C C . VAL B 1 171 ? 6.996 -20.422 -19.875 1 98.06 171 VAL B C 1
ATOM 2939 O O . VAL B 1 171 ? 6.082 -21.109 -20.328 1 98.06 171 VAL B O 1
ATOM 2942 N N . GLU B 1 172 ? 7.723 -19.766 -20.656 1 97.75 172 GLU B N 1
ATOM 2943 C CA . GLU B 1 172 ? 7.422 -19.578 -22.078 1 97.75 172 GLU B CA 1
ATOM 2944 C C . GLU B 1 172 ? 7.992 -20.703 -22.922 1 97.75 172 GLU B C 1
ATOM 2946 O O . GLU B 1 172 ? 7.719 -20.797 -24.125 1 97.75 172 GLU B O 1
ATOM 2951 N N . VAL B 1 173 ? 8.75 -21.562 -22.359 1 97.81 173 VAL B N 1
ATOM 2952 C CA . VAL B 1 173 ? 9.359 -22.656 -23.109 1 97.81 173 VAL B CA 1
ATOM 2953 C C . VAL B 1 173 ? 8.273 -23.609 -23.594 1 97.81 173 VAL B C 1
ATOM 2955 O O . VAL B 1 173 ? 7.504 -24.156 -22.797 1 97.81 173 VAL B O 1
ATOM 2958 N N . GLU B 1 174 ? 8.234 -23.812 -24.812 1 97.19 174 GLU B N 1
ATOM 2959 C CA . GLU B 1 174 ? 7.242 -24.703 -25.406 1 97.19 174 GLU B CA 1
ATOM 2960 C C . GLU B 1 174 ? 7.711 -26.156 -25.375 1 97.19 174 GLU B C 1
ATOM 2962 O O . GLU B 1 174 ? 6.969 -27.047 -24.953 1 97.19 174 GLU B O 1
ATOM 2967 N N . ASP B 1 175 ? 8.891 -26.328 -25.828 1 97.88 175 ASP B N 1
ATOM 2968 C CA . ASP B 1 175 ? 9.484 -27.672 -25.797 1 97.88 175 ASP B CA 1
ATOM 2969 C C . ASP B 1 175 ? 10.367 -27.844 -24.562 1 97.88 175 ASP B C 1
ATOM 2971 O O . ASP B 1 175 ? 11.594 -27.75 -24.656 1 97.88 175 ASP B O 1
ATOM 2975 N N . VAL B 1 176 ? 9.719 -28.219 -23.516 1 97.88 176 VAL B N 1
ATOM 2976 C CA . VAL B 1 176 ? 10.398 -28.312 -22.234 1 97.88 176 VAL B CA 1
ATOM 2977 C C . VAL B 1 176 ? 11.43 -29.438 -22.266 1 97.88 176 VAL B C 1
ATOM 2979 O O . VAL B 1 176 ? 12.539 -29.297 -21.75 1 97.88 176 VAL B O 1
ATOM 2982 N N . GLY B 1 177 ? 11.055 -30.609 -22.734 1 96.19 177 GLY B N 1
ATOM 2983 C CA . GLY B 1 177 ? 12.008 -31.688 -22.859 1 96.19 177 GLY B CA 1
ATOM 2984 C C . GLY B 1 177 ? 13.281 -31.281 -23.578 1 96.19 177 GLY B C 1
ATOM 2985 O O . GLY B 1 177 ? 14.383 -31.562 -23.094 1 96.19 177 GLY B O 1
ATOM 2986 N N . GLY B 1 178 ? 13.102 -30.766 -24.797 1 95.94 178 GLY B N 1
ATOM 2987 C CA . GLY B 1 178 ? 14.258 -30.281 -25.531 1 95.94 178 GLY B CA 1
ATOM 2988 C C . GLY B 1 178 ? 15.086 -29.281 -24.766 1 95.94 178 GLY B C 1
ATOM 2989 O O . GLY B 1 178 ? 16.312 -29.312 -24.812 1 95.94 178 GLY B O 1
ATOM 2990 N N . TYR B 1 179 ? 14.453 -28.359 -24.125 1 97.12 179 TYR B N 1
ATOM 2991 C CA . TYR B 1 179 ? 15.133 -27.359 -23.312 1 97.12 179 TYR B CA 1
ATOM 2992 C C . TYR B 1 179 ? 16 -28.016 -22.25 1 97.12 179 TYR B C 1
ATOM 2994 O O . TYR B 1 179 ? 17.156 -27.656 -22.078 1 97.12 179 TYR B O 1
ATOM 3002 N N . VAL B 1 180 ? 15.422 -28.953 -21.453 1 97.25 180 VAL B N 1
ATOM 3003 C CA . VAL B 1 180 ? 16.141 -29.656 -20.391 1 97.25 180 VAL B CA 1
ATOM 3004 C C . VAL B 1 180 ? 17.344 -30.391 -20.969 1 97.25 180 VAL B C 1
ATOM 3006 O O . VAL B 1 180 ? 18.438 -30.328 -20.406 1 97.25 180 VAL B O 1
ATOM 3009 N N . GLU B 1 181 ? 17.141 -31.109 -22.078 1 94.44 181 GLU B N 1
ATOM 3010 C CA . GLU B 1 181 ? 18.234 -31.844 -22.719 1 94.44 181 GLU B CA 1
ATOM 3011 C C . GLU B 1 181 ? 19.391 -30.906 -23.062 1 94.44 181 GLU B C 1
ATOM 3013 O O . GLU B 1 181 ? 20.547 -31.25 -22.828 1 94.44 181 GLU B O 1
ATOM 3018 N N . GLU B 1 182 ? 19.125 -29.828 -23.625 1 94.81 182 GLU B N 1
ATOM 3019 C CA . GLU B 1 182 ? 20.141 -28.875 -24.016 1 94.81 182 GLU B CA 1
ATOM 3020 C C . GLU B 1 182 ? 20.906 -28.359 -22.797 1 94.81 182 GLU B C 1
ATOM 3022 O O . GLU B 1 182 ? 22.125 -28.203 -22.844 1 94.81 182 GLU B O 1
ATOM 3027 N N . GLU B 1 183 ? 20.219 -28.062 -21.812 1 92.75 183 GLU B N 1
ATOM 3028 C CA . GLU B 1 183 ? 20.844 -27.578 -20.594 1 92.75 183 GLU B CA 1
ATOM 3029 C C . GLU B 1 183 ? 21.75 -28.641 -19.984 1 92.75 183 GLU B C 1
ATOM 3031 O O . GLU B 1 183 ? 22.828 -28.312 -19.453 1 92.75 183 GLU B O 1
ATOM 3036 N N . LEU B 1 184 ? 21.281 -29.891 -19.953 1 91.44 184 LEU B N 1
ATOM 3037 C CA . LEU B 1 184 ? 22.094 -30.969 -19.422 1 91.44 184 LEU B CA 1
ATOM 3038 C C . LEU B 1 184 ? 23.406 -31.109 -20.219 1 91.44 184 LEU B C 1
ATOM 3040 O O . LEU B 1 184 ? 24.453 -31.422 -19.641 1 91.44 184 LEU B O 1
ATOM 3044 N N . GLN B 1 185 ? 23.375 -30.938 -21.5 1 89.12 185 GLN B N 1
ATOM 3045 C CA . GLN B 1 185 ? 24.547 -31.062 -22.359 1 89.12 185 GLN B CA 1
ATOM 3046 C C . GLN B 1 185 ? 25.5 -29.906 -22.156 1 89.12 185 GLN B C 1
ATOM 3048 O O . GLN B 1 185 ? 26.719 -30.062 -22.297 1 89.12 185 GLN B O 1
ATOM 3053 N N . SER B 1 186 ? 25.016 -28.781 -21.859 1 82.88 186 SER B N 1
ATOM 3054 C CA . SER B 1 186 ? 25.859 -27.594 -21.703 1 82.88 186 SER B CA 1
ATOM 3055 C C . SER B 1 186 ? 26.609 -27.625 -20.391 1 82.88 186 SER B C 1
ATOM 3057 O O . SER B 1 186 ? 27.641 -26.953 -20.25 1 82.88 186 SER B O 1
ATOM 3059 N N . LEU B 1 187 ? 26.141 -28.219 -19.375 1 72.88 187 LEU B N 1
ATOM 3060 C CA . LEU B 1 187 ? 26.75 -28.234 -18.047 1 72.88 187 LEU B CA 1
ATOM 3061 C C . LEU B 1 187 ? 27.75 -29.391 -17.938 1 72.88 187 LEU B C 1
ATOM 3063 O O . LEU B 1 187 ? 28.562 -29.422 -17 1 72.88 187 LEU B O 1
ATOM 3067 N N . ASN B 1 188 ? 27.703 -30.438 -18.703 1 60.09 188 ASN B N 1
ATOM 3068 C CA . ASN B 1 188 ? 28.734 -31.469 -18.797 1 60.09 188 ASN B CA 1
ATOM 3069 C C . ASN B 1 188 ? 29.891 -31.031 -19.703 1 60.09 188 ASN B C 1
ATOM 3071 O O . ASN B 1 188 ? 29.656 -30.375 -20.719 1 60.09 188 ASN B O 1
#